Protein AF-A0A5Q4ET84-F1 (afdb_monomer_lite)

pLDDT: mean 71.33, std 21.38, range [27.31, 97.69]

Radius of gyration: 36.5 Å; chains: 1; bounding box: 100×46×106 Å

Secondary structure (DSSP, 8-state):
------HHHHHHHHHHHHHHHHHHHHHHHHHHHHHHHHHHTT-S-HHHHHHHHHHHHH-HHHHHHHHHHHHHHHHHHS-------HHHHHHHHHHHHTPPPHHHHHHHHHHHHHHHHHHHHHHHHHHHHHHH-GGGS----S---HHHHHHHHHHHHHHHHHHHHHHHHHHHTTSHHHHHHHHTTTTS----------PPPP---S--------------SSS-----------TTEEEEEE------TTS---EEEEEEEETTSPPEEEEEEPPPTTSPPPPPEEE--

Structure (mmCIF, N/CA/C/O backbone):
data_AF-A0A5Q4ET84-F1
#
_entry.id   AF-A0A5Q4ET84-F1
#
loop_
_atom_site.group_PDB
_atom_site.id
_atom_site.type_symbol
_atom_site.label_atom_id
_atom_site.label_alt_id
_atom_site.label_comp_id
_atom_site.label_asym_id
_atom_site.label_entity_id
_atom_site.label_seq_id
_atom_site.pdbx_PDB_ins_code
_atom_site.Cartn_x
_atom_site.Cartn_y
_atom_site.Cartn_z
_atom_site.occupancy
_atom_site.B_iso_or_equiv
_atom_site.auth_seq_id
_atom_site.auth_comp_id
_atom_site.auth_asym_id
_atom_site.auth_atom_id
_atom_site.pdbx_PDB_model_num
ATOM 1 N N . MET A 1 1 ? -29.313 24.427 62.094 1.00 42.28 1 MET A N 1
ATOM 2 C CA . MET A 1 1 ? -30.203 24.868 60.994 1.00 42.28 1 MET A CA 1
ATOM 3 C C . MET A 1 1 ? -29.677 24.332 59.663 1.00 42.28 1 MET A C 1
ATOM 5 O O . MET A 1 1 ? -28.848 24.975 59.032 1.00 42.28 1 MET A O 1
ATOM 9 N N . MET A 1 2 ? -30.107 23.135 59.256 1.00 42.28 2 MET A N 1
ATOM 10 C CA . MET A 1 2 ? -29.838 22.606 57.913 1.00 42.28 2 MET A CA 1
ATOM 11 C C . MET A 1 2 ? -30.839 23.235 56.941 1.00 42.28 2 MET A C 1
ATOM 13 O O . MET A 1 2 ? -32.046 23.071 57.097 1.00 42.28 2 MET A O 1
ATOM 17 N N . ARG A 1 3 ? -30.345 24.012 55.974 1.00 55.59 3 ARG A N 1
ATOM 18 C CA . ARG A 1 3 ? -31.181 24.611 54.930 1.00 55.59 3 ARG A CA 1
ATOM 19 C C . ARG A 1 3 ? -31.620 23.501 53.977 1.00 55.59 3 ARG A C 1
ATOM 21 O O . ARG A 1 3 ? -30.783 22.935 53.279 1.00 55.59 3 ARG A O 1
ATOM 28 N N . ASN A 1 4 ? -32.920 23.213 53.954 1.00 66.25 4 ASN A N 1
ATOM 29 C CA . ASN A 1 4 ? -33.550 22.410 52.910 1.00 66.25 4 ASN A CA 1
ATOM 30 C C . ASN A 1 4 ? -33.276 23.078 51.559 1.00 66.25 4 ASN A C 1
ATOM 32 O O . ASN A 1 4 ? -33.909 24.070 51.199 1.00 66.25 4 ASN A O 1
ATOM 36 N N . LEU A 1 5 ? -32.294 22.556 50.826 1.00 62.75 5 LEU A N 1
ATOM 37 C CA . LEU A 1 5 ? -32.113 22.894 49.424 1.00 62.75 5 LEU A CA 1
ATOM 38 C C . LEU A 1 5 ? -33.366 22.411 48.681 1.00 62.75 5 LEU A C 1
ATOM 40 O O . LEU A 1 5 ? -33.720 21.237 48.804 1.00 62.75 5 LEU A O 1
ATOM 44 N N . PRO A 1 6 ? -34.061 23.283 47.932 1.00 80.00 6 PRO A N 1
ATOM 45 C CA . PRO A 1 6 ? -35.266 22.895 47.215 1.00 80.00 6 PRO A CA 1
ATOM 46 C C . PRO A 1 6 ? -34.943 21.730 46.278 1.00 80.00 6 PRO A C 1
ATOM 48 O O . PRO A 1 6 ? -33.965 21.790 45.532 1.00 80.00 6 PRO A O 1
ATOM 51 N N . ALA A 1 7 ? -35.773 20.683 46.292 1.00 79.12 7 ALA A N 1
ATOM 52 C CA . ALA A 1 7 ? -35.578 19.447 45.522 1.00 79.12 7 ALA A CA 1
ATOM 53 C C . ALA A 1 7 ? -35.248 19.689 44.030 1.00 79.12 7 ALA A C 1
ATOM 55 O O . ALA A 1 7 ? -34.507 18.922 43.415 1.00 79.12 7 ALA A O 1
ATOM 56 N N . LYS A 1 8 ? -35.713 20.813 43.463 1.00 75.88 8 LYS A N 1
ATOM 57 C CA . LYS A 1 8 ? -35.374 21.266 42.104 1.00 75.88 8 LYS A CA 1
ATOM 58 C C . LYS A 1 8 ? -33.872 21.506 41.875 1.00 75.88 8 LYS A C 1
ATOM 60 O O . LYS A 1 8 ? -33.385 21.213 40.786 1.00 75.88 8 LYS A O 1
ATOM 65 N N . LEU A 1 9 ? -33.125 22.002 42.864 1.00 81.81 9 LEU A N 1
ATOM 66 C CA . LEU A 1 9 ? -31.679 22.231 42.731 1.00 81.81 9 LEU A CA 1
ATOM 67 C C . LEU A 1 9 ? -30.880 20.922 42.768 1.00 81.81 9 LEU A C 1
ATOM 69 O O . LEU A 1 9 ? -29.889 20.796 42.050 1.00 81.81 9 LEU A O 1
ATOM 73 N N . LEU A 1 10 ? -31.335 19.927 43.537 1.00 79.62 10 LEU A N 1
ATOM 74 C CA . LEU A 1 10 ? -30.728 18.592 43.540 1.00 79.62 10 LEU A CA 1
ATOM 75 C C . LEU A 1 10 ? -30.953 17.871 42.205 1.00 79.62 10 LEU A C 1
ATOM 77 O O . LEU A 1 10 ? -30.015 17.291 41.661 1.00 79.62 10 LEU A O 1
ATOM 81 N N . ALA A 1 11 ? -32.155 17.978 41.629 1.00 80.06 11 ALA A N 1
ATOM 82 C CA . ALA A 1 11 ? -32.455 17.396 40.322 1.00 80.06 11 ALA A CA 1
ATOM 83 C C . ALA A 1 11 ? -31.592 17.996 39.196 1.00 80.06 11 ALA A C 1
ATOM 85 O O . ALA A 1 11 ? -31.085 17.260 38.350 1.00 80.06 11 ALA A O 1
ATOM 86 N N . ARG A 1 12 ? -31.372 19.321 39.208 1.00 82.50 12 ARG A N 1
ATOM 87 C CA . ARG A 1 12 ? -30.517 19.993 38.216 1.00 82.50 12 ARG A CA 1
ATOM 88 C C . ARG A 1 12 ? -29.055 19.559 38.346 1.00 82.50 12 ARG A C 1
ATOM 90 O O . ARG A 1 12 ? -28.461 19.134 37.364 1.00 82.50 12 ARG A O 1
ATOM 97 N N . ARG A 1 13 ? -28.522 19.530 39.572 1.00 83.38 13 ARG A N 1
ATOM 98 C CA . ARG A 1 13 ? -27.140 19.097 39.840 1.00 83.38 13 ARG A CA 1
ATOM 99 C C . ARG A 1 13 ? -26.878 17.641 39.440 1.00 83.38 13 ARG A C 1
ATOM 101 O O . ARG A 1 13 ? -25.787 17.329 38.971 1.00 83.38 13 ARG A O 1
ATOM 108 N N . ASN A 1 14 ? -27.858 16.754 39.622 1.00 87.38 14 ASN A N 1
ATOM 109 C CA . ASN A 1 14 ? -27.732 15.357 39.203 1.00 87.38 14 ASN A CA 1
ATOM 110 C C . ASN A 1 14 ? -27.745 15.210 37.675 1.00 87.38 14 ASN A C 1
ATOM 112 O O . ASN A 1 14 ? -26.984 14.403 37.150 1.00 87.38 14 ASN A O 1
ATOM 116 N N . ARG A 1 15 ? -28.545 16.016 36.962 1.00 86.81 15 ARG A N 1
ATOM 117 C CA . ARG A 1 15 ? -28.556 16.031 35.492 1.00 86.81 15 ARG A CA 1
ATOM 118 C C . ARG A 1 15 ? -27.227 16.527 34.920 1.00 86.81 15 ARG A C 1
ATOM 120 O O . ARG A 1 15 ? -26.673 15.872 34.045 1.00 86.81 15 ARG A O 1
ATOM 127 N N . ASP A 1 16 ? -26.687 17.612 35.469 1.00 88.06 16 ASP A N 1
ATOM 128 C CA . ASP A 1 16 ? -25.408 18.174 35.015 1.00 88.06 16 ASP A CA 1
ATOM 129 C C . ASP A 1 16 ? -24.244 17.197 35.275 1.00 88.06 16 ASP A C 1
ATOM 131 O O . ASP A 1 16 ? -23.353 17.038 34.443 1.00 88.06 16 ASP A O 1
ATOM 135 N N . ARG A 1 17 ? -24.277 16.466 36.402 1.00 85.50 17 ARG A N 1
ATOM 136 C CA . ARG A 1 17 ? -23.309 15.391 36.678 1.00 85.50 17 ARG A CA 1
ATOM 137 C C . ARG A 1 17 ? -23.432 14.214 35.716 1.00 85.50 17 ARG A C 1
ATOM 139 O O . ARG A 1 17 ? -22.403 13.686 35.315 1.00 85.50 17 ARG A O 1
ATOM 146 N N . ALA A 1 18 ? -24.649 13.798 35.371 1.00 83.81 18 ALA A N 1
ATOM 147 C CA . ALA A 1 18 ? -24.854 12.707 34.424 1.00 83.81 18 ALA A CA 1
ATOM 148 C C . ALA A 1 18 ? -24.309 13.069 33.032 1.00 83.81 18 ALA A C 1
ATOM 150 O O . ALA A 1 18 ? -23.601 12.260 32.442 1.00 83.81 18 ALA A O 1
ATOM 151 N N . GLY A 1 19 ? -24.548 14.300 32.560 1.00 82.19 19 GLY A N 1
ATOM 152 C CA . GLY A 1 19 ? -23.990 14.792 31.293 1.00 82.19 19 GLY A CA 1
ATOM 153 C C . GLY A 1 19 ? -22.459 14.782 31.276 1.00 82.19 19 GLY A C 1
ATOM 154 O O . GLY A 1 19 ? -21.858 14.195 30.386 1.00 82.19 19 GLY A O 1
ATOM 155 N N . ALA A 1 20 ? -21.817 15.312 32.322 1.00 84.50 20 ALA A N 1
ATOM 156 C CA . ALA A 1 20 ? -20.353 15.335 32.407 1.00 84.50 20 ALA A CA 1
ATOM 157 C C . ALA A 1 20 ? -19.705 13.937 32.489 1.00 84.50 20 ALA A C 1
ATOM 159 O O . ALA A 1 20 ? -18.529 13.782 32.165 1.00 84.50 20 ALA A O 1
ATOM 160 N N . ILE A 1 21 ? -20.436 12.925 32.968 1.00 82.62 21 ILE A N 1
ATOM 161 C CA . ILE A 1 21 ? -19.968 11.533 32.964 1.00 82.62 21 ILE A CA 1
ATOM 162 C C . ILE A 1 21 ? -20.067 10.949 31.552 1.00 82.62 21 ILE A C 1
ATOM 164 O O . ILE A 1 21 ? -19.133 10.278 31.129 1.00 82.62 21 ILE A O 1
ATOM 168 N N . LEU A 1 22 ? -21.147 11.235 30.819 1.00 81.94 22 LEU A N 1
ATOM 169 C CA . LEU A 1 22 ? -21.326 10.770 29.441 1.00 81.94 22 LEU A CA 1
ATOM 170 C C . LEU A 1 22 ? -20.269 11.363 28.495 1.00 81.94 22 LEU A C 1
ATOM 172 O O . LEU A 1 22 ? -19.631 10.600 27.781 1.00 81.94 22 LEU A O 1
ATOM 176 N N . ASP A 1 23 ? -19.977 12.665 28.578 1.00 85.38 23 ASP A N 1
ATOM 177 C CA . ASP A 1 23 ? -18.924 13.297 27.758 1.00 85.38 23 ASP A CA 1
ATOM 178 C C . ASP A 1 23 ? -17.528 12.704 28.035 1.00 85.38 23 ASP A C 1
ATOM 180 O O . ASP A 1 23 ? -16.691 12.547 27.140 1.00 85.38 23 ASP A O 1
ATOM 184 N N . LYS A 1 24 ? -17.254 12.342 29.296 1.00 77.75 24 LYS A N 1
ATOM 185 C CA . LYS A 1 24 ? -15.999 11.674 29.672 1.00 77.75 24 LYS A CA 1
ATOM 186 C C . LYS A 1 24 ? -15.903 10.248 29.140 1.00 77.75 24 LYS A C 1
ATOM 188 O O . LYS A 1 24 ? -14.796 9.794 28.871 1.00 77.75 24 LYS A O 1
ATOM 193 N N . LEU A 1 25 ? -17.027 9.543 29.034 1.00 75.25 25 LEU A N 1
ATOM 194 C CA . LEU A 1 25 ? -17.056 8.201 28.457 1.00 75.25 25 LEU A CA 1
ATOM 195 C C . LEU A 1 25 ? -16.843 8.271 26.941 1.00 75.25 25 LEU A C 1
ATOM 197 O O . LEU A 1 25 ? -16.006 7.542 26.423 1.00 75.25 25 LEU A O 1
ATOM 201 N N . ASP A 1 26 ? -17.489 9.223 26.266 1.00 82.19 26 ASP A N 1
ATOM 202 C CA . ASP A 1 26 ? -17.381 9.391 24.812 1.00 82.19 26 ASP A CA 1
ATOM 203 C C . ASP A 1 26 ? -15.962 9.805 24.374 1.00 82.19 26 ASP A C 1
ATOM 205 O O . ASP A 1 26 ? -15.387 9.245 23.443 1.00 82.19 26 ASP A O 1
ATOM 209 N N . SER A 1 27 ? -15.320 10.714 25.117 1.00 85.00 27 SER A N 1
ATOM 210 C CA . SER A 1 27 ? -13.914 11.081 24.863 1.00 85.00 27 SER A CA 1
ATOM 211 C C . SER A 1 27 ? -12.921 9.945 25.148 1.00 85.00 27 SER A C 1
ATOM 213 O O . SER A 1 27 ? -11.881 9.860 24.494 1.00 85.00 27 SER A O 1
ATOM 215 N N . ALA A 1 28 ? -13.215 9.058 26.104 1.00 82.06 28 ALA A N 1
ATOM 216 C CA . ALA A 1 28 ? -12.382 7.886 26.365 1.00 82.06 28 ALA A CA 1
ATOM 217 C C . ALA A 1 28 ? -12.490 6.841 25.242 1.00 82.06 28 ALA A C 1
ATOM 219 O O . ALA A 1 28 ? -11.474 6.252 24.868 1.00 82.06 28 ALA A O 1
ATOM 220 N N . ASP A 1 29 ? -13.686 6.652 24.679 1.00 85.06 29 ASP A N 1
ATOM 221 C CA . ASP A 1 29 ? -13.910 5.760 23.539 1.00 85.06 29 ASP A CA 1
ATOM 222 C C . ASP A 1 29 ? -13.237 6.285 22.263 1.00 85.06 29 ASP A C 1
ATOM 224 O O . ASP A 1 29 ? -12.539 5.525 21.594 1.00 85.06 29 ASP A O 1
ATOM 228 N N . GLN A 1 30 ? -13.342 7.588 21.977 1.00 88.62 30 GLN A N 1
ATOM 229 C CA . GLN A 1 30 ? -12.659 8.214 20.833 1.00 88.62 30 GLN A CA 1
ATOM 230 C C . GLN A 1 30 ? -11.131 8.079 20.923 1.00 88.62 30 GLN A C 1
ATOM 232 O O . GLN A 1 30 ? -10.463 7.809 19.924 1.00 88.62 30 GLN A O 1
ATOM 237 N N . ASN A 1 31 ? -10.568 8.216 22.128 1.00 92.44 31 ASN A N 1
ATOM 238 C CA . ASN A 1 31 ? -9.136 8.013 22.341 1.00 92.44 31 ASN A CA 1
ATOM 239 C C . ASN A 1 31 ? -8.717 6.550 22.129 1.00 92.44 31 ASN A C 1
ATOM 241 O O . ASN A 1 31 ? -7.622 6.300 21.626 1.00 92.44 31 ASN A O 1
ATOM 245 N N . ALA A 1 32 ? -9.559 5.582 22.507 1.00 94.44 32 ALA A N 1
ATOM 246 C CA . ALA A 1 32 ? -9.277 4.167 22.278 1.00 94.44 32 ALA A CA 1
ATOM 247 C C . ALA A 1 32 ? -9.260 3.837 20.779 1.00 94.44 32 ALA A C 1
ATOM 249 O O . ALA A 1 32 ? -8.354 3.140 20.328 1.00 94.44 32 ALA A O 1
ATOM 250 N N . ASP A 1 33 ? -10.207 4.382 20.016 1.00 94.94 33 ASP A N 1
ATOM 251 C CA . ASP A 1 33 ? -10.312 4.145 18.575 1.00 94.94 33 ASP A CA 1
ATOM 252 C C . ASP A 1 33 ? -9.103 4.715 17.822 1.00 94.94 33 ASP A C 1
ATOM 254 O O . ASP A 1 33 ? -8.477 4.002 17.042 1.00 94.94 33 ASP A O 1
ATOM 258 N N . ALA A 1 34 ? -8.666 5.933 18.160 1.00 95.50 34 ALA A N 1
ATOM 259 C CA . ALA A 1 34 ? -7.461 6.524 17.574 1.00 95.50 34 ALA A CA 1
ATOM 260 C C . ALA A 1 34 ? -6.184 5.701 17.852 1.00 95.50 34 ALA A C 1
ATOM 262 O O . ALA A 1 34 ? -5.294 5.621 17.004 1.00 95.50 34 ALA A O 1
ATOM 263 N N . LEU A 1 35 ? -6.074 5.081 19.036 1.00 96.38 35 LEU A N 1
ATOM 264 C CA . LEU A 1 35 ? -4.948 4.200 19.369 1.00 96.38 35 LEU A CA 1
ATOM 265 C C . LEU A 1 35 ? -5.019 2.857 18.629 1.00 96.38 35 LEU A C 1
ATOM 267 O O . LEU A 1 35 ? -3.972 2.318 18.267 1.00 96.38 35 LEU A O 1
ATOM 271 N N . ILE A 1 36 ? -6.225 2.315 18.428 1.00 96.94 36 ILE A N 1
ATOM 272 C CA . ILE A 1 36 ? -6.450 1.085 17.657 1.00 96.94 36 ILE A CA 1
ATOM 273 C C . ILE A 1 36 ? -6.062 1.310 16.192 1.00 96.94 36 ILE A C 1
ATOM 275 O O . ILE A 1 36 ? -5.279 0.523 15.660 1.00 96.94 36 ILE A O 1
ATOM 279 N N . ASP A 1 37 ? -6.537 2.394 15.575 1.00 95.88 37 ASP A N 1
ATOM 280 C CA . ASP A 1 37 ? -6.245 2.722 14.174 1.00 95.88 37 ASP A CA 1
ATOM 281 C C . ASP A 1 37 ? -4.737 2.895 13.951 1.00 95.88 37 ASP A C 1
ATOM 283 O O . ASP A 1 37 ? -4.137 2.181 13.145 1.00 95.88 37 ASP A O 1
ATOM 287 N N . ALA A 1 38 ? -4.078 3.724 14.770 1.00 96.50 38 ALA A N 1
ATOM 288 C CA . ALA A 1 38 ? -2.630 3.920 14.689 1.00 96.50 38 ALA A CA 1
ATOM 289 C C . ALA A 1 38 ? -1.834 2.612 14.883 1.00 96.50 38 ALA A C 1
ATOM 291 O O . ALA A 1 38 ? -0.749 2.446 14.317 1.00 96.50 38 ALA A O 1
ATOM 292 N N . TYR A 1 39 ? -2.336 1.670 15.691 1.00 97.06 39 TYR A N 1
ATOM 293 C CA . TYR A 1 39 ? -1.696 0.365 15.870 1.00 97.06 39 TYR A CA 1
ATOM 294 C C . TYR A 1 39 ? -1.832 -0.520 14.628 1.00 97.06 39 TYR A C 1
ATOM 296 O O . TYR A 1 39 ? -0.854 -1.150 14.216 1.00 97.06 39 TYR A O 1
ATOM 304 N N . LEU A 1 40 ? -3.018 -0.558 14.016 1.00 95.19 40 LEU A N 1
ATOM 305 C CA . LEU A 1 40 ? -3.282 -1.356 12.818 1.00 95.19 40 LEU A CA 1
ATOM 306 C C . LEU A 1 40 ? -2.509 -0.836 11.596 1.00 95.19 40 LEU A C 1
ATOM 308 O O . LEU A 1 40 ? -1.976 -1.648 10.833 1.00 95.19 40 LEU A O 1
ATOM 312 N N . ASP A 1 41 ? -2.335 0.482 11.490 1.00 94.62 41 ASP A N 1
ATOM 313 C CA . ASP A 1 41 ? -1.537 1.135 10.443 1.00 94.62 41 ASP A CA 1
ATOM 314 C C . ASP A 1 41 ? -0.017 1.040 10.678 1.00 94.62 41 ASP A C 1
ATOM 316 O O . ASP A 1 41 ? 0.783 1.434 9.829 1.00 94.62 41 ASP A O 1
ATOM 320 N N . ARG A 1 42 ? 0.412 0.448 11.806 1.00 95.94 42 ARG A N 1
ATOM 321 C CA . ARG A 1 42 ? 1.817 0.365 12.256 1.00 95.94 42 ARG A CA 1
ATOM 322 C C . ARG A 1 42 ? 2.479 1.729 12.485 1.00 95.94 42 ARG A C 1
ATOM 324 O O . ARG A 1 42 ? 3.705 1.832 12.450 1.00 95.94 42 ARG A O 1
ATOM 331 N N . GLU A 1 43 ? 1.685 2.753 12.763 1.00 96.81 43 GLU A N 1
ATOM 332 C CA . GLU A 1 43 ? 2.155 4.099 13.103 1.00 96.81 43 GLU A CA 1
ATOM 333 C C . GLU A 1 43 ? 2.351 4.282 14.616 1.00 96.81 43 GLU A C 1
ATOM 335 O O . GLU A 1 43 ? 3.006 5.231 15.055 1.00 96.81 43 GLU A O 1
ATOM 340 N N . LEU A 1 44 ? 1.812 3.370 15.437 1.00 97.06 44 LEU A N 1
ATOM 341 C CA . LEU A 1 44 ? 1.906 3.464 16.889 1.00 97.06 44 LEU A CA 1
ATOM 342 C C . LEU A 1 44 ? 3.310 3.071 17.395 1.00 97.06 44 LEU A C 1
ATOM 344 O O . LEU A 1 44 ? 3.726 1.920 17.227 1.00 97.06 44 LEU A O 1
ATOM 348 N N . PRO A 1 45 ? 4.036 3.982 18.073 1.00 96.06 45 PRO A N 1
ATOM 349 C CA . PRO A 1 45 ? 5.358 3.678 18.600 1.00 96.06 45 PRO A CA 1
ATOM 350 C C . PRO A 1 45 ? 5.281 2.664 19.763 1.00 96.06 45 PRO A C 1
ATOM 352 O O . PRO A 1 45 ? 4.259 2.598 20.463 1.00 96.06 45 PRO A O 1
ATOM 355 N N . PRO A 1 46 ? 6.350 1.879 20.015 1.00 94.56 46 PRO A N 1
ATOM 356 C CA . PRO A 1 46 ? 6.347 0.804 21.010 1.00 94.56 46 PRO A CA 1
ATOM 357 C C . PRO A 1 46 ? 5.941 1.263 22.413 1.00 94.56 46 PRO A C 1
ATOM 359 O O . PRO A 1 46 ? 5.237 0.539 23.116 1.00 94.56 46 PRO A O 1
ATOM 362 N N . GLU A 1 47 ? 6.314 2.480 22.807 1.00 93.38 47 GLU A N 1
ATOM 363 C CA . GLU A 1 47 ? 6.026 3.048 24.126 1.00 93.38 47 GLU A CA 1
ATOM 364 C C . GLU A 1 47 ? 4.521 3.282 24.333 1.00 93.38 47 GLU A C 1
ATOM 366 O O . GLU A 1 47 ? 4.010 3.096 25.438 1.00 93.38 47 GLU A O 1
ATOM 371 N N . ARG A 1 48 ? 3.791 3.635 23.264 1.00 94.56 48 ARG A N 1
ATOM 372 C CA . ARG A 1 48 ? 2.335 3.858 23.295 1.00 94.56 48 ARG A CA 1
ATOM 373 C C . ARG A 1 48 ? 1.521 2.577 23.131 1.00 94.56 48 ARG A C 1
ATOM 375 O O . ARG A 1 48 ? 0.356 2.546 23.518 1.00 94.56 48 ARG A O 1
ATOM 382 N N . SER A 1 49 ? 2.120 1.492 22.640 1.00 96.06 49 SER A N 1
ATOM 383 C CA . SER A 1 49 ? 1.434 0.192 22.571 1.00 96.06 49 SER A CA 1
ATOM 384 C C . SER A 1 49 ? 1.003 -0.304 23.961 1.00 96.06 49 SER A C 1
ATOM 386 O O . SER A 1 49 ? -0.087 -0.851 24.122 1.00 96.06 49 SER A O 1
ATOM 388 N N . ALA A 1 50 ? 1.805 -0.033 24.998 1.00 96.38 50 ALA A N 1
ATOM 389 C CA . ALA A 1 50 ? 1.460 -0.360 26.378 1.00 96.38 50 ALA A CA 1
ATOM 390 C C . ALA A 1 50 ? 0.217 0.406 26.869 1.00 96.38 50 ALA A C 1
ATOM 392 O O . ALA A 1 50 ? -0.586 -0.144 27.627 1.00 96.38 50 ALA A O 1
ATOM 393 N N . GLU A 1 51 ? 0.040 1.652 26.419 1.00 95.31 51 GLU A N 1
ATOM 394 C CA . GLU A 1 51 ? -1.143 2.462 26.708 1.00 95.31 51 GLU A CA 1
ATOM 395 C C . GLU A 1 51 ? -2.386 1.883 26.029 1.00 95.31 51 GLU A C 1
ATOM 397 O O . GLU A 1 51 ? -3.389 1.674 26.709 1.00 95.31 51 GLU A O 1
ATOM 402 N N . LEU A 1 52 ? -2.296 1.507 24.747 1.00 96.75 52 LEU A N 1
ATOM 403 C CA . LEU A 1 52 ? -3.377 0.815 24.038 1.00 96.75 52 LEU A CA 1
ATOM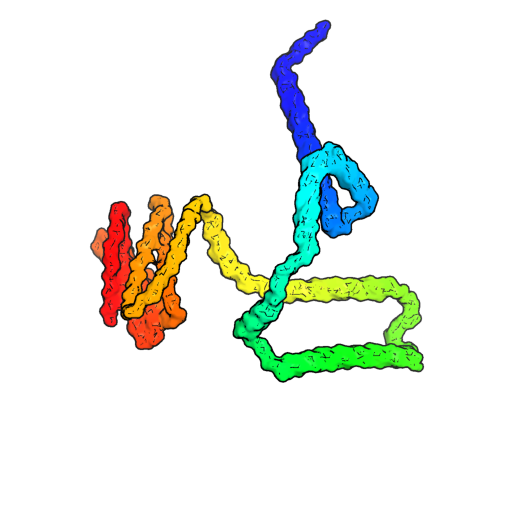 404 C C . LEU A 1 52 ? -3.824 -0.441 24.800 1.00 96.75 52 LEU A C 1
ATOM 406 O O . LEU A 1 52 ? -4.996 -0.567 25.145 1.00 96.75 52 LEU A O 1
ATOM 410 N N . PHE A 1 53 ? -2.905 -1.351 25.141 1.00 96.88 53 PHE A N 1
ATOM 411 C CA . PHE A 1 53 ? -3.274 -2.584 25.850 1.00 96.88 53 PHE A CA 1
ATOM 412 C C . PHE A 1 53 ? -3.827 -2.329 27.255 1.00 96.88 53 PHE A C 1
ATOM 414 O O . PHE A 1 53 ? -4.671 -3.089 27.734 1.00 96.88 53 PHE A O 1
ATOM 421 N N . LYS A 1 54 ? -3.386 -1.261 27.927 1.00 96.25 54 LYS A N 1
ATOM 422 C CA . LYS A 1 54 ? -3.982 -0.830 29.194 1.00 96.25 54 LYS A CA 1
ATOM 423 C C . LYS A 1 54 ? -5.428 -0.371 28.984 1.00 96.25 54 LYS A C 1
ATOM 425 O O . LYS A 1 54 ? -6.299 -0.808 29.735 1.00 96.25 54 LYS A O 1
ATOM 430 N N . THR A 1 55 ? -5.682 0.428 27.950 1.00 95.94 55 THR A N 1
ATOM 431 C CA . THR A 1 55 ? -7.021 0.901 27.573 1.00 95.94 55 THR A CA 1
ATOM 432 C C . THR A 1 55 ? -7.944 -0.263 27.212 1.00 95.94 55 THR A C 1
ATOM 434 O O . THR A 1 55 ? -9.037 -0.354 27.772 1.00 95.94 55 THR A O 1
ATOM 437 N N . LEU A 1 56 ? -7.482 -1.217 26.393 1.00 96.56 56 LEU A N 1
ATOM 438 C CA . LEU A 1 56 ? -8.243 -2.420 26.019 1.00 96.56 56 LEU A CA 1
ATOM 439 C C . LEU A 1 56 ? -8.598 -3.292 27.237 1.00 96.56 56 LEU A C 1
ATOM 441 O O . LEU A 1 56 ? -9.689 -3.849 27.302 1.00 96.56 56 LEU A O 1
ATOM 445 N N . ARG A 1 57 ? -7.725 -3.381 28.253 1.00 97.38 57 ARG A N 1
ATOM 446 C CA . ARG A 1 57 ? -8.043 -4.102 29.505 1.00 97.38 57 ARG A CA 1
ATOM 447 C C . ARG A 1 57 ? -9.121 -3.410 30.335 1.00 97.38 57 ARG A C 1
ATOM 449 O O . ARG A 1 57 ? -9.879 -4.089 31.021 1.00 97.38 57 ARG A O 1
ATOM 456 N N . SER A 1 58 ? -9.164 -2.078 30.317 1.00 95.56 58 SER A N 1
ATOM 457 C CA . SER A 1 58 ? -10.162 -1.303 31.064 1.00 95.56 58 SER A CA 1
ATOM 458 C C . SER A 1 58 ? -11.488 -1.118 30.323 1.00 95.56 58 SER A C 1
ATOM 460 O O . SER A 1 58 ? -12.501 -0.860 30.967 1.00 95.56 58 SER A O 1
ATOM 462 N N . ASN A 1 59 ? -11.495 -1.259 28.995 1.00 95.25 59 ASN A N 1
ATOM 463 C CA . ASN A 1 59 ? -12.656 -1.025 28.146 1.00 95.25 59 ASN A CA 1
ATOM 464 C C . ASN A 1 59 ? -12.966 -2.266 27.295 1.00 95.25 59 ASN A C 1
ATOM 466 O O . ASN A 1 59 ? -12.361 -2.499 26.248 1.00 95.25 59 ASN A O 1
ATOM 470 N N . ARG A 1 60 ? -13.954 -3.050 27.745 1.00 96.12 60 ARG A N 1
ATOM 471 C CA . ARG A 1 60 ? -14.389 -4.280 27.067 1.00 96.12 60 ARG A CA 1
ATOM 472 C C . ARG A 1 60 ? -14.892 -4.021 25.644 1.00 96.12 60 ARG A C 1
ATOM 474 O O . ARG A 1 60 ? -14.596 -4.807 24.756 1.00 96.12 60 ARG A O 1
ATOM 481 N N . GLN A 1 61 ? -15.606 -2.919 25.419 1.00 94.31 61 GLN A N 1
ATOM 482 C CA . GLN A 1 61 ? -16.142 -2.586 24.100 1.00 94.31 61 GLN A CA 1
ATOM 483 C C . GLN A 1 61 ? -15.020 -2.266 23.103 1.00 94.31 61 GLN A C 1
ATOM 485 O O . GLN A 1 61 ? -15.068 -2.707 21.957 1.00 94.31 61 GLN A O 1
ATOM 490 N N . ALA A 1 62 ? -13.980 -1.549 23.539 1.00 94.50 62 ALA A N 1
ATOM 491 C CA . ALA A 1 62 ? -12.790 -1.317 22.722 1.00 94.50 62 ALA A CA 1
ATOM 492 C C . ALA A 1 62 ? -12.041 -2.629 22.411 1.00 94.50 62 ALA A C 1
ATOM 494 O O . ALA A 1 62 ? -11.607 -2.828 21.279 1.00 94.50 62 ALA A O 1
ATOM 495 N N . ALA A 1 63 ? -11.943 -3.551 23.377 1.00 97.31 63 ALA A N 1
ATOM 496 C CA . ALA A 1 63 ? -11.345 -4.873 23.165 1.00 97.31 63 ALA A CA 1
ATOM 497 C C . ALA A 1 63 ? -12.107 -5.720 22.132 1.00 97.31 63 ALA A C 1
ATOM 499 O O . ALA A 1 63 ? -11.480 -6.299 21.247 1.00 97.31 63 ALA A O 1
ATOM 500 N N . ASP A 1 64 ? -13.441 -5.747 22.200 1.00 97.19 64 ASP A N 1
ATOM 501 C CA . ASP A 1 64 ? -14.279 -6.488 21.247 1.00 97.19 64 ASP A CA 1
ATOM 502 C C . ASP A 1 64 ? -14.158 -5.913 19.819 1.00 97.19 64 ASP A C 1
ATOM 504 O O . ASP A 1 64 ? -14.116 -6.659 18.834 1.00 97.19 64 ASP A O 1
ATOM 508 N N . ARG A 1 65 ? -14.047 -4.581 19.691 1.00 94.88 65 ARG A N 1
ATOM 509 C CA . ARG A 1 65 ? -13.792 -3.908 18.405 1.00 94.88 65 ARG A CA 1
ATOM 510 C C . ARG A 1 65 ? -12.405 -4.235 17.855 1.00 94.88 65 ARG A C 1
ATOM 512 O O . ARG A 1 65 ? -12.301 -4.616 16.691 1.00 94.88 65 ARG A O 1
ATOM 519 N N . PHE A 1 66 ? -11.371 -4.155 18.694 1.00 97.38 66 PHE A N 1
ATOM 520 C CA . PHE A 1 66 ? -10.003 -4.515 18.322 1.00 97.38 66 PHE A CA 1
ATOM 521 C C . PHE A 1 66 ? -9.911 -5.965 17.820 1.00 97.38 66 PHE A C 1
ATOM 523 O O . PHE A 1 66 ? -9.356 -6.204 16.751 1.00 97.38 66 PHE A O 1
ATOM 530 N N . ASP A 1 67 ? -10.514 -6.924 18.531 1.00 97.69 67 ASP A N 1
ATOM 531 C CA . ASP A 1 67 ? -10.557 -8.336 18.115 1.00 97.69 67 ASP A CA 1
ATOM 532 C C . ASP A 1 67 ? -11.288 -8.523 16.773 1.00 97.69 67 ASP A C 1
ATOM 534 O O . ASP A 1 67 ? -10.827 -9.257 15.897 1.00 97.69 67 ASP A O 1
ATOM 538 N N . SER A 1 68 ? -12.399 -7.809 16.571 1.00 96.44 68 SER A N 1
ATOM 539 C CA . SER A 1 68 ? -13.157 -7.851 15.314 1.00 96.44 68 SER A CA 1
ATOM 540 C C . SER A 1 68 ? -12.350 -7.308 14.128 1.00 96.44 68 SER A C 1
ATOM 542 O O . SER A 1 68 ? -12.334 -7.922 13.060 1.00 96.44 68 SER A O 1
ATOM 544 N N . MET A 1 69 ? -11.648 -6.184 14.310 1.00 96.06 69 MET A N 1
ATOM 545 C CA . MET A 1 69 ? -10.780 -5.606 13.278 1.00 96.06 69 MET A CA 1
ATOM 546 C C . MET A 1 69 ? -9.571 -6.499 12.996 1.00 96.06 69 MET A C 1
ATOM 548 O O . MET A 1 69 ? -9.236 -6.717 11.834 1.00 96.06 69 MET A O 1
ATOM 552 N N . GLN A 1 70 ? -8.955 -7.070 14.034 1.00 96.31 70 GLN A N 1
ATOM 553 C CA . GLN A 1 70 ? -7.826 -7.984 13.885 1.00 96.31 70 GLN A CA 1
ATOM 554 C C . GLN A 1 70 ? -8.216 -9.224 13.071 1.00 96.31 70 GLN A C 1
ATOM 556 O O . GLN A 1 70 ? -7.494 -9.593 12.149 1.00 96.31 70 GLN A O 1
ATOM 561 N N . LYS A 1 71 ? -9.391 -9.811 13.333 1.00 96.38 71 LYS A N 1
ATOM 562 C CA . LYS A 1 71 ? -9.933 -10.920 12.530 1.00 96.38 71 LYS A CA 1
ATOM 563 C C . LYS A 1 71 ? -10.122 -10.539 11.066 1.00 96.38 71 LYS A C 1
ATOM 565 O O . LYS A 1 71 ? -9.746 -11.313 10.194 1.00 96.38 71 LYS A O 1
ATOM 570 N N . LEU A 1 72 ? -10.653 -9.347 10.794 1.00 94.75 72 LEU A N 1
ATOM 571 C CA . LEU A 1 72 ? -10.835 -8.855 9.427 1.00 94.75 72 LEU A CA 1
ATOM 572 C C . LEU A 1 72 ? -9.484 -8.669 8.721 1.00 94.75 72 LEU A C 1
ATOM 574 O O . LEU A 1 72 ? -9.323 -9.092 7.579 1.00 94.75 72 LEU A O 1
ATOM 578 N N . VAL A 1 73 ? -8.493 -8.092 9.404 1.00 93.31 73 VAL A N 1
ATOM 579 C CA . VAL A 1 73 ? -7.126 -7.951 8.879 1.00 93.31 73 VAL A CA 1
ATOM 580 C C . VAL A 1 73 ? -6.489 -9.315 8.619 1.00 93.31 73 VAL A C 1
ATOM 582 O O . VAL A 1 73 ? -5.848 -9.501 7.585 1.00 93.31 73 VAL A O 1
ATOM 585 N N . ASP A 1 74 ? -6.669 -10.276 9.520 1.00 94.25 74 ASP A N 1
ATOM 586 C CA . ASP A 1 74 ? -6.137 -11.626 9.355 1.00 94.25 74 ASP A CA 1
ATOM 587 C C . ASP A 1 74 ? -6.823 -12.365 8.198 1.00 94.25 74 ASP A C 1
ATOM 589 O O . ASP A 1 74 ? -6.143 -13.030 7.418 1.00 94.25 74 ASP A O 1
ATOM 593 N N . ASP A 1 75 ? -8.130 -12.183 8.012 1.00 93.81 75 ASP A N 1
ATOM 594 C CA . ASP A 1 75 ? -8.866 -12.712 6.863 1.00 93.81 75 ASP A CA 1
ATOM 595 C C . ASP A 1 75 ? -8.425 -12.057 5.542 1.00 93.81 75 ASP A C 1
ATOM 597 O O . ASP A 1 75 ? -8.272 -12.759 4.546 1.00 93.81 75 ASP A O 1
ATOM 601 N N . LEU A 1 76 ? -8.132 -10.749 5.525 1.00 89.19 76 LEU A N 1
ATOM 602 C CA . LEU A 1 76 ? -7.559 -10.064 4.355 1.00 89.19 76 LEU A CA 1
ATOM 603 C C . LEU A 1 76 ? -6.123 -10.505 4.046 1.00 89.19 76 LEU A C 1
ATOM 605 O O . LEU A 1 76 ? -5.693 -10.458 2.894 1.00 89.19 76 LEU A O 1
ATOM 609 N N . ARG A 1 77 ? -5.362 -10.907 5.070 1.00 91.44 77 ARG A N 1
ATOM 610 C CA . ARG A 1 77 ? -4.002 -11.440 4.913 1.00 91.44 77 ARG A CA 1
ATOM 611 C C . ARG A 1 77 ? -3.983 -12.890 4.471 1.00 91.44 77 ARG A C 1
ATOM 613 O O . ARG A 1 77 ? -2.946 -13.340 3.976 1.00 91.44 77 ARG A O 1
ATOM 620 N N . ARG A 1 78 ? -5.073 -13.639 4.664 1.00 93.25 78 ARG A N 1
ATOM 621 C CA . ARG A 1 78 ? -5.139 -15.005 4.155 1.00 93.25 78 ARG A CA 1
ATOM 622 C C . ARG A 1 78 ? -4.979 -14.955 2.638 1.00 93.25 78 ARG A C 1
ATOM 624 O O . ARG A 1 78 ? -5.678 -14.184 1.981 1.00 93.25 78 ARG A O 1
ATOM 631 N N . PRO A 1 79 ? -4.063 -15.754 2.072 1.00 87.12 79 PRO A N 1
ATOM 632 C CA . PRO A 1 79 ? -3.963 -15.866 0.631 1.00 87.12 79 PRO A CA 1
ATOM 633 C C . PRO A 1 79 ? -5.318 -16.354 0.124 1.00 87.12 79 PRO A C 1
ATOM 635 O O . PRO A 1 79 ? -5.760 -17.452 0.457 1.00 87.12 79 PRO A O 1
ATOM 638 N N . VAL A 1 80 ? -6.015 -15.501 -0.623 1.00 85.19 80 VAL A N 1
ATOM 639 C CA . VAL A 1 80 ? -7.257 -15.903 -1.268 1.00 85.19 80 VAL A CA 1
ATOM 640 C C . VAL A 1 80 ? -6.860 -16.903 -2.345 1.00 85.19 80 VAL A C 1
ATOM 642 O O . VAL A 1 80 ? -6.120 -16.551 -3.264 1.00 85.19 80 VAL A O 1
ATOM 645 N N . GLU A 1 81 ? -7.352 -18.139 -2.248 1.00 87.38 81 GLU A N 1
ATOM 646 C CA . GLU A 1 81 ? -7.299 -19.130 -3.332 1.00 87.38 81 GLU A CA 1
ATOM 647 C C . GLU A 1 81 ? -8.258 -18.710 -4.458 1.00 87.38 81 GLU A C 1
ATOM 649 O O . GLU A 1 81 ? -9.199 -19.409 -4.829 1.00 87.38 81 GLU A O 1
ATOM 654 N N . ALA A 1 82 ? -8.072 -17.495 -4.969 1.00 84.50 82 ALA A N 1
ATOM 655 C CA . ALA A 1 82 ? -8.762 -17.029 -6.146 1.00 84.50 82 ALA A CA 1
ATOM 656 C C . ALA A 1 82 ? -8.035 -17.605 -7.366 1.00 84.50 82 ALA A C 1
ATOM 658 O O . ALA A 1 82 ? -6.800 -17.575 -7.411 1.00 84.50 82 ALA A O 1
ATOM 659 N N . PRO A 1 83 ? -8.767 -18.108 -8.374 1.00 86.81 83 PRO A N 1
ATOM 660 C CA . PRO A 1 83 ? -8.152 -18.427 -9.651 1.00 86.81 83 PRO A CA 1
ATOM 661 C C . PRO A 1 83 ? -7.445 -17.175 -10.175 1.00 86.81 83 PRO A C 1
ATOM 663 O O . PRO A 1 83 ? -7.998 -16.077 -10.108 1.00 86.81 83 PRO A O 1
ATOM 666 N N . ASP A 1 84 ? -6.225 -17.332 -10.686 1.00 87.75 84 ASP A N 1
ATOM 667 C CA . ASP A 1 84 ? -5.481 -16.215 -11.259 1.00 87.75 84 ASP A CA 1
ATOM 668 C C . ASP A 1 84 ? -6.219 -15.675 -12.497 1.00 87.75 84 ASP A C 1
ATOM 670 O O . ASP A 1 84 ? -6.142 -16.222 -13.600 1.00 87.75 84 ASP A O 1
ATOM 674 N N . LEU A 1 85 ? -6.975 -14.590 -12.305 1.00 90.62 85 LEU A N 1
ATOM 675 C CA . LEU A 1 85 ? -7.712 -13.911 -13.370 1.00 90.62 85 LEU A CA 1
ATOM 676 C C . LEU A 1 85 ? -6.828 -12.945 -14.167 1.00 90.62 85 LEU A C 1
ATOM 678 O O . LEU A 1 85 ? -7.320 -12.334 -15.119 1.00 90.62 85 LEU A O 1
ATOM 682 N N . THR A 1 86 ? -5.539 -12.807 -13.838 1.00 89.69 86 THR A N 1
ATOM 683 C CA . THR A 1 86 ? -4.631 -11.857 -14.497 1.00 89.69 86 THR A CA 1
ATOM 684 C C . THR A 1 86 ? -4.589 -12.099 -16.001 1.00 89.69 86 THR A C 1
ATOM 686 O O . THR A 1 86 ? -4.745 -11.162 -16.781 1.00 89.69 86 THR A O 1
ATOM 689 N N . ALA A 1 87 ? -4.497 -13.357 -16.437 1.00 88.00 87 ALA A N 1
ATOM 690 C CA . ALA A 1 87 ? -4.513 -13.701 -17.858 1.00 88.00 87 ALA A CA 1
ATOM 691 C C . ALA A 1 87 ? -5.831 -13.302 -18.554 1.00 88.00 87 ALA A C 1
ATOM 693 O O . ALA A 1 87 ? -5.810 -12.786 -19.674 1.00 88.00 87 ALA A O 1
ATOM 694 N N . SER A 1 88 ? -6.977 -13.492 -17.888 1.00 90.38 88 SER A N 1
ATOM 695 C CA . SER A 1 88 ? -8.292 -13.117 -18.425 1.00 90.38 88 SER A CA 1
ATOM 696 C C . SER A 1 88 ? -8.479 -11.600 -18.494 1.00 90.38 88 SER A C 1
ATOM 698 O O . SER A 1 88 ? -9.067 -11.092 -19.445 1.00 90.38 88 SER A O 1
ATOM 700 N N . ILE A 1 89 ? -7.985 -10.860 -17.501 1.00 90.00 89 ILE A N 1
ATOM 701 C CA . ILE A 1 89 ? -8.054 -9.396 -17.492 1.00 90.00 89 ILE A CA 1
ATOM 702 C C . ILE A 1 89 ? -7.129 -8.834 -18.574 1.00 90.00 89 ILE A C 1
ATOM 704 O O . ILE A 1 89 ? -7.545 -7.982 -19.359 1.00 90.00 89 ILE A O 1
ATOM 708 N N . LEU A 1 90 ? -5.895 -9.337 -18.675 1.00 89.00 90 LEU A N 1
ATOM 709 C CA . LEU A 1 90 ? -4.939 -8.897 -19.690 1.00 89.00 90 LEU A CA 1
ATOM 710 C C . LEU A 1 90 ? -5.411 -9.221 -21.110 1.00 89.00 90 LEU A C 1
ATOM 712 O O . LEU A 1 90 ? -5.179 -8.415 -22.007 1.00 89.00 90 LEU A O 1
ATOM 716 N N . SER A 1 91 ? -6.106 -10.339 -21.329 1.00 87.31 91 SER A N 1
ATOM 717 C CA . SER A 1 91 ? -6.676 -10.666 -22.641 1.00 87.31 91 SER A CA 1
ATOM 718 C C . SER A 1 91 ? -7.876 -9.782 -23.001 1.00 87.31 91 SER A C 1
ATOM 720 O O . SER A 1 91 ? -8.012 -9.372 -24.155 1.00 87.31 91 SER A O 1
ATOM 722 N N . GLU A 1 92 ? -8.709 -9.401 -22.031 1.00 91.06 92 GLU A N 1
ATOM 723 C CA . GLU A 1 92 ? -9.836 -8.495 -22.268 1.00 91.06 92 GLU A CA 1
ATOM 724 C C . GLU A 1 92 ? -9.365 -7.056 -22.514 1.00 91.06 92 GLU A C 1
ATOM 726 O O . GLU A 1 92 ? -9.798 -6.402 -23.468 1.00 91.06 92 GLU A O 1
ATOM 731 N N . VAL A 1 93 ? -8.412 -6.572 -21.711 1.00 92.56 93 VAL A N 1
ATOM 732 C CA . VAL A 1 93 ? -7.701 -5.311 -21.977 1.00 92.56 93 VAL A CA 1
ATOM 733 C C . VAL A 1 93 ? -6.995 -5.401 -23.336 1.00 92.56 93 VAL A C 1
ATOM 735 O O . VAL A 1 93 ? -7.021 -4.441 -24.107 1.00 92.56 93 VAL A O 1
ATOM 738 N N . GLY A 1 94 ? -6.440 -6.585 -23.639 1.00 88.56 94 GLY A N 1
ATOM 739 C CA . GLY A 1 94 ? -6.015 -7.118 -24.945 1.00 88.56 94 GLY A CA 1
ATOM 740 C C . GLY A 1 94 ? -6.837 -6.602 -26.096 1.00 88.56 94 GLY A C 1
ATOM 741 O O . GLY A 1 94 ? -6.412 -5.815 -26.946 1.00 88.56 94 GLY A O 1
ATOM 742 N N . ARG A 1 95 ? -8.063 -7.094 -26.048 1.00 87.31 95 ARG A N 1
ATOM 743 C CA . ARG A 1 95 ? -9.093 -6.930 -27.047 1.00 87.31 95 ARG A CA 1
ATOM 744 C C . ARG A 1 95 ? -9.606 -5.497 -27.130 1.00 87.31 95 ARG A C 1
ATOM 746 O O . ARG A 1 95 ? -9.839 -5.014 -28.230 1.00 87.31 95 ARG A O 1
ATOM 753 N N . ARG A 1 96 ? -9.779 -4.814 -25.992 1.00 88.75 96 ARG A N 1
ATOM 754 C CA . ARG A 1 96 ? -10.392 -3.473 -25.948 1.00 88.75 96 ARG A CA 1
ATOM 755 C C . ARG A 1 96 ? -9.458 -2.349 -26.366 1.00 88.75 96 ARG A C 1
ATOM 757 O O . ARG A 1 96 ? -9.878 -1.462 -27.097 1.00 88.75 96 ARG A O 1
ATOM 764 N N . ARG A 1 97 ? -8.219 -2.347 -25.865 1.00 85.44 97 ARG A N 1
ATOM 765 C CA . ARG A 1 97 ? -7.253 -1.280 -26.172 1.00 85.44 97 ARG A CA 1
ATOM 766 C C . ARG A 1 97 ? -6.470 -1.537 -27.454 1.00 85.44 97 ARG A C 1
ATOM 768 O O . ARG A 1 97 ? -5.883 -0.595 -27.968 1.00 85.44 97 ARG A O 1
ATOM 775 N N . GLY A 1 98 ? -6.470 -2.775 -27.953 1.00 81.62 98 GLY A N 1
ATOM 776 C CA . GLY A 1 98 ? -5.607 -3.187 -29.052 1.00 81.62 98 GLY A CA 1
ATOM 777 C C . GLY A 1 98 ? -4.159 -3.173 -28.586 1.00 81.62 98 GLY A C 1
ATOM 778 O O . GLY A 1 98 ? -3.497 -2.138 -28.566 1.00 81.62 98 GLY A O 1
ATOM 779 N N . TRP A 1 99 ? -3.648 -4.318 -28.149 1.00 81.50 99 TRP A N 1
ATOM 780 C CA . TRP A 1 99 ? -2.243 -4.365 -27.761 1.00 81.50 99 TRP A CA 1
ATOM 781 C C . TRP A 1 99 ? -1.380 -4.183 -28.994 1.00 81.50 99 TRP A C 1
ATOM 783 O O . TRP A 1 99 ? -1.702 -4.699 -30.066 1.00 81.50 99 TRP A O 1
ATOM 793 N N . LEU A 1 100 ? -0.253 -3.496 -28.818 1.00 84.75 100 LEU A N 1
ATOM 794 C CA . LEU A 1 100 ? 0.754 -3.413 -29.863 1.00 84.75 100 LEU A CA 1
ATOM 795 C C . LEU A 1 100 ? 1.059 -4.824 -30.390 1.00 84.75 100 LEU A C 1
ATOM 797 O O . LEU A 1 100 ? 1.097 -5.776 -29.596 1.00 84.75 100 LEU A O 1
ATOM 801 N N . PRO A 1 101 ? 1.264 -4.992 -31.702 1.00 88.06 101 PRO A N 1
ATOM 802 C CA . PRO A 1 101 ? 1.665 -6.278 -32.243 1.00 88.06 101 PRO A CA 1
ATOM 803 C C . PRO A 1 101 ? 2.939 -6.755 -31.533 1.00 88.06 101 PRO A C 1
ATOM 805 O O . PRO A 1 101 ? 3.812 -5.957 -31.187 1.00 88.06 101 PRO A O 1
ATOM 808 N N . GLU A 1 102 ? 3.034 -8.062 -31.292 1.00 87.31 102 GLU A N 1
ATOM 809 C CA . GLU A 1 102 ? 4.153 -8.713 -30.598 1.00 87.31 102 GLU A CA 1
ATOM 810 C C . GLU A 1 102 ? 5.557 -8.220 -31.026 1.00 87.31 102 GLU A C 1
ATOM 812 O O . GLU A 1 102 ? 6.361 -7.910 -30.142 1.00 87.31 102 GLU A O 1
ATOM 817 N N . PRO A 1 103 ? 5.878 -8.036 -32.329 1.00 91.44 103 PRO A N 1
ATOM 818 C CA . PRO A 1 103 ? 7.175 -7.479 -32.729 1.00 91.44 103 PRO A CA 1
ATOM 819 C C . PRO A 1 103 ? 7.421 -6.061 -32.195 1.00 91.44 103 PRO A C 1
ATOM 821 O O . PRO A 1 103 ? 8.540 -5.727 -31.812 1.00 91.44 103 PRO A O 1
ATOM 824 N N . MET A 1 104 ? 6.381 -5.233 -32.109 1.00 92.38 104 MET A N 1
ATOM 825 C CA . MET A 1 104 ? 6.498 -3.860 -31.629 1.00 92.38 104 MET A CA 1
ATOM 826 C C . MET A 1 104 ? 6.647 -3.802 -30.105 1.00 92.38 104 MET A C 1
ATOM 828 O O . MET A 1 104 ? 7.396 -2.971 -29.599 1.00 92.38 104 MET A O 1
ATOM 832 N N . ARG A 1 105 ? 6.035 -4.738 -29.362 1.00 88.50 105 ARG A N 1
ATOM 833 C CA . ARG A 1 105 ? 6.311 -4.895 -27.921 1.00 88.50 105 ARG A CA 1
ATOM 834 C C . ARG A 1 105 ? 7.773 -5.241 -27.677 1.00 88.50 105 ARG A C 1
ATOM 836 O O . ARG A 1 105 ? 8.409 -4.613 -26.837 1.00 88.50 105 ARG A O 1
ATOM 843 N N . ARG A 1 106 ? 8.324 -6.190 -28.443 1.00 92.75 106 ARG A N 1
ATOM 844 C CA . ARG A 1 106 ? 9.744 -6.564 -28.348 1.00 92.75 106 ARG A CA 1
ATOM 845 C C . ARG A 1 106 ? 10.657 -5.388 -28.672 1.00 92.75 106 ARG A C 1
ATOM 847 O O . ARG A 1 106 ? 11.620 -5.179 -27.944 1.00 92.75 106 ARG A O 1
ATOM 854 N N . ALA A 1 107 ? 10.325 -4.590 -29.688 1.00 94.19 107 ALA A N 1
ATOM 855 C CA . ALA A 1 107 ? 11.073 -3.379 -30.017 1.00 94.19 107 ALA A CA 1
ATOM 856 C C . ALA A 1 107 ? 11.066 -2.358 -28.865 1.00 94.19 107 ALA A C 1
ATOM 858 O O . ALA A 1 107 ? 12.117 -1.827 -28.522 1.00 94.19 107 ALA A O 1
ATOM 859 N N . VAL A 1 108 ? 9.919 -2.128 -28.213 1.00 91.00 108 VAL A N 1
ATOM 860 C CA . VAL A 1 108 ? 9.833 -1.228 -27.047 1.00 91.00 108 VAL A CA 1
ATOM 861 C C . VAL A 1 108 ? 10.630 -1.775 -25.863 1.00 91.00 108 VAL A C 1
ATOM 863 O O . VAL A 1 108 ? 11.370 -1.024 -25.230 1.00 91.00 108 VAL A O 1
ATOM 866 N N . THR A 1 109 ? 10.523 -3.071 -25.566 1.00 92.19 109 THR A N 1
ATOM 867 C CA . THR A 1 109 ? 11.296 -3.699 -24.485 1.00 92.19 109 THR A CA 1
ATOM 868 C C . THR A 1 109 ? 12.794 -3.611 -24.756 1.00 92.19 109 THR A C 1
ATOM 870 O O . THR A 1 109 ? 13.552 -3.218 -23.872 1.00 92.19 109 THR A O 1
ATOM 873 N N . PHE A 1 110 ? 13.222 -3.904 -25.984 1.00 96.38 110 PHE A N 1
ATOM 874 C CA . PHE A 1 110 ? 14.619 -3.792 -26.390 1.00 96.38 110 PHE A CA 1
ATOM 875 C C . PHE A 1 110 ? 15.106 -2.342 -26.339 1.00 96.38 110 PHE A C 1
ATOM 877 O O . PHE A 1 110 ? 16.192 -2.083 -25.834 1.00 96.38 110 PHE A O 1
ATOM 884 N N . GLY A 1 111 ? 14.281 -1.384 -26.767 1.00 95.62 111 GLY A N 1
ATOM 885 C CA . GLY A 1 111 ? 14.574 0.043 -26.650 1.00 95.62 111 GLY A CA 1
ATOM 886 C C . GLY A 1 111 ? 14.751 0.487 -25.196 1.00 95.62 111 GLY A C 1
ATOM 887 O O . GLY A 1 111 ? 15.714 1.177 -24.881 1.00 95.62 111 GLY A O 1
ATOM 888 N N . ARG A 1 112 ? 13.880 0.034 -24.283 1.00 95.19 112 ARG A N 1
ATOM 889 C CA . ARG A 1 112 ? 14.001 0.316 -22.841 1.00 95.19 112 ARG A CA 1
ATOM 890 C C . ARG A 1 112 ? 15.262 -0.297 -22.236 1.00 95.19 112 ARG A C 1
ATOM 892 O O . ARG A 1 112 ? 15.960 0.379 -21.486 1.00 95.19 112 ARG A O 1
ATOM 899 N N . LEU A 1 113 ? 15.573 -1.546 -22.581 1.00 96.31 113 LEU A N 1
ATOM 900 C CA . LEU A 1 113 ? 16.799 -2.214 -22.136 1.00 96.31 113 LEU A CA 1
ATOM 901 C C . LEU A 1 113 ? 18.050 -1.523 -22.685 1.00 96.31 113 LEU A C 1
ATOM 903 O O . LEU A 1 113 ? 19.006 -1.318 -21.946 1.00 96.31 113 LEU A O 1
ATOM 907 N N . SER A 1 114 ? 18.027 -1.118 -23.953 1.00 97.12 114 SER A N 1
ATOM 908 C CA . SER A 1 114 ? 19.121 -0.386 -24.590 1.00 97.12 114 SER A CA 1
ATOM 909 C C . SER A 1 114 ? 19.337 0.981 -23.941 1.00 97.12 114 SER A C 1
ATOM 911 O O . SER A 1 114 ? 20.475 1.327 -23.630 1.00 97.12 114 SER A O 1
ATOM 913 N N . ALA A 1 115 ? 18.265 1.723 -23.647 1.00 94.69 115 ALA A N 1
ATOM 914 C CA . ALA A 1 115 ? 18.350 2.993 -22.931 1.00 94.69 115 ALA A CA 1
ATOM 915 C C . ALA A 1 115 ? 18.930 2.814 -21.517 1.00 94.69 115 ALA A C 1
ATOM 917 O O . ALA A 1 115 ? 19.826 3.559 -21.125 1.00 94.69 115 ALA A O 1
ATOM 918 N N . ALA A 1 116 ? 18.479 1.793 -20.780 1.00 93.75 116 ALA A N 1
ATOM 919 C CA . ALA A 1 116 ? 19.010 1.472 -19.456 1.00 93.75 116 ALA A CA 1
ATOM 920 C C . ALA A 1 116 ? 20.498 1.087 -19.509 1.00 93.75 116 ALA A C 1
ATOM 922 O O . ALA A 1 116 ? 21.292 1.580 -18.711 1.00 93.75 116 ALA A O 1
ATOM 923 N N . ALA A 1 117 ? 20.897 0.258 -20.477 1.00 96.19 117 ALA A N 1
ATOM 924 C CA . ALA A 1 117 ? 22.292 -0.116 -20.682 1.00 96.19 117 ALA A CA 1
ATOM 925 C C . ALA A 1 117 ? 23.163 1.097 -21.043 1.00 96.19 117 ALA A C 1
ATOM 927 O O . ALA A 1 117 ? 24.248 1.254 -20.493 1.00 96.19 117 ALA A O 1
ATOM 928 N N . CYS A 1 118 ? 22.673 1.984 -21.912 1.00 97.56 118 CYS A N 1
ATOM 929 C CA . CYS A 1 118 ? 23.360 3.224 -22.270 1.00 97.56 118 CYS A CA 1
ATOM 930 C C . CYS A 1 118 ? 23.565 4.124 -21.042 1.00 97.56 118 CYS A C 1
ATOM 932 O O . CYS A 1 118 ? 24.663 4.624 -20.818 1.00 97.56 118 CYS A O 1
ATOM 934 N N . PHE A 1 119 ? 22.541 4.259 -20.195 1.00 96.94 119 PHE A N 1
ATOM 935 C CA . PHE A 1 119 ? 22.627 5.027 -18.954 1.00 96.94 119 PHE A CA 1
ATOM 936 C C . PHE A 1 119 ? 23.647 4.436 -17.970 1.00 96.94 119 PHE A C 1
ATOM 938 O O . PHE A 1 119 ? 24.462 5.168 -17.412 1.00 96.94 119 PHE A O 1
ATOM 945 N N . LEU A 1 120 ? 23.659 3.109 -17.806 1.00 95.81 120 LEU A N 1
ATOM 946 C CA . LEU A 1 120 ? 24.644 2.415 -16.970 1.00 95.81 120 LEU A CA 1
ATOM 947 C C . LEU A 1 120 ? 26.072 2.568 -17.502 1.00 95.81 120 LEU A C 1
ATOM 949 O O . LEU A 1 120 ? 26.990 2.780 -16.715 1.00 95.81 120 LEU A O 1
ATOM 953 N N . LEU A 1 121 ? 26.266 2.491 -18.820 1.00 97.56 121 LEU A N 1
ATOM 954 C CA . LEU A 1 121 ? 27.570 2.715 -19.445 1.00 97.56 121 LEU A CA 1
ATOM 955 C C . LEU A 1 121 ? 28.037 4.161 -19.279 1.00 97.56 121 LEU A C 1
ATOM 957 O O . LEU A 1 121 ? 29.216 4.385 -19.025 1.00 97.56 121 LEU A O 1
ATOM 961 N N . LEU A 1 122 ? 27.129 5.131 -19.379 1.00 96.88 122 LEU A N 1
ATOM 962 C CA . LEU A 1 122 ? 27.444 6.544 -19.186 1.00 96.88 122 LEU A CA 1
ATOM 963 C C . LEU A 1 122 ? 27.844 6.828 -17.732 1.00 96.88 122 LEU A C 1
ATOM 965 O O . LEU A 1 122 ? 28.881 7.444 -17.496 1.00 96.88 122 LEU A O 1
ATOM 969 N N . LEU A 1 123 ? 27.086 6.310 -16.761 1.00 95.00 123 LEU A N 1
ATOM 970 C CA . LEU A 1 123 ? 27.441 6.361 -15.339 1.00 95.00 123 LEU A CA 1
ATOM 971 C C . LEU A 1 123 ? 28.786 5.680 -15.067 1.00 95.00 123 LEU A C 1
ATOM 973 O O . LEU A 1 123 ? 29.658 6.270 -14.438 1.00 95.00 123 LEU A O 1
ATOM 977 N N . GLY A 1 124 ? 28.980 4.459 -15.568 1.00 95.12 124 GLY A N 1
ATOM 978 C CA . GLY A 1 124 ? 30.238 3.728 -15.418 1.00 95.12 124 GLY A CA 1
ATOM 979 C C . GLY A 1 124 ? 31.423 4.471 -16.039 1.00 95.12 124 GLY A C 1
ATOM 980 O O . GLY A 1 124 ? 32.491 4.534 -15.439 1.00 95.12 124 GLY A O 1
ATOM 981 N N . GLY A 1 125 ? 31.221 5.090 -17.203 1.00 95.44 125 GLY A N 1
ATOM 982 C CA . GLY A 1 125 ? 32.211 5.939 -17.860 1.00 95.44 125 GLY A CA 1
ATOM 983 C C . GLY A 1 125 ? 32.592 7.150 -17.012 1.00 95.44 125 GLY A C 1
ATOM 984 O O . GLY A 1 125 ? 33.780 7.409 -16.840 1.00 95.44 125 GLY A O 1
ATOM 985 N N . LEU A 1 126 ? 31.610 7.837 -16.417 1.00 91.94 126 LEU A N 1
ATOM 986 C CA . LEU A 1 126 ? 31.858 8.945 -15.487 1.00 91.94 126 LEU A CA 1
ATOM 987 C C . LEU A 1 126 ? 32.711 8.500 -14.290 1.00 91.94 126 LEU A C 1
ATOM 989 O O . LEU A 1 126 ? 33.690 9.167 -13.971 1.00 91.94 126 LEU A O 1
ATOM 993 N N . PHE A 1 127 ? 32.412 7.341 -13.695 1.00 89.94 127 PHE A N 1
ATOM 994 C CA . PHE A 1 127 ? 33.214 6.780 -12.599 1.00 89.94 127 PHE A CA 1
ATOM 995 C C . PHE A 1 127 ? 34.660 6.457 -13.007 1.00 89.94 127 PHE A C 1
ATOM 997 O O . PHE A 1 127 ? 35.582 6.623 -12.210 1.00 89.94 127 PHE A O 1
ATOM 1004 N N . VAL A 1 128 ? 34.886 5.980 -14.234 1.00 95.25 128 VAL A N 1
ATOM 1005 C CA . VAL A 1 128 ? 36.242 5.694 -14.730 1.00 95.25 128 VAL A CA 1
ATOM 1006 C C . VAL A 1 128 ? 37.022 6.986 -14.984 1.00 95.25 128 VAL A C 1
ATOM 1008 O O . VAL A 1 128 ? 38.202 7.049 -14.641 1.00 95.25 128 VAL A O 1
ATOM 1011 N N . VAL A 1 129 ? 36.381 8.015 -15.549 1.00 92.06 129 VAL A N 1
ATOM 1012 C CA . VAL A 1 129 ? 37.009 9.328 -15.784 1.00 92.06 129 VAL A CA 1
ATOM 1013 C C . VAL A 1 129 ? 37.404 9.985 -14.462 1.00 92.06 129 VAL A C 1
ATOM 1015 O O . VAL A 1 129 ? 38.557 10.388 -14.324 1.00 92.06 129 VAL A O 1
ATOM 1018 N N . ASP A 1 130 ? 36.500 10.001 -13.481 1.00 88.00 130 ASP A N 1
ATOM 1019 C CA . ASP 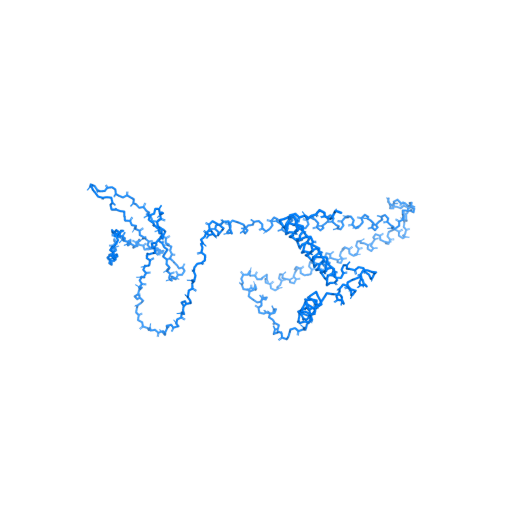A 1 130 ? 36.758 10.506 -12.124 1.00 88.00 130 ASP A CA 1
ATOM 1020 C C . ASP A 1 130 ? 37.951 9.788 -11.467 1.00 88.00 130 ASP A C 1
ATOM 1022 O O . ASP A 1 130 ? 38.828 10.406 -10.867 1.00 88.00 130 ASP A O 1
ATOM 1026 N N . ARG A 1 131 ? 38.065 8.470 -11.680 1.00 88.88 131 ARG A N 1
ATOM 1027 C CA . ARG A 1 131 ? 39.173 7.669 -11.145 1.00 88.88 131 ARG A CA 1
ATOM 1028 C C . ARG A 1 131 ? 40.529 7.960 -11.799 1.00 88.88 131 ARG A C 1
ATOM 1030 O O . ARG A 1 131 ? 41.550 7.824 -11.128 1.00 88.88 131 ARG A O 1
ATOM 1037 N N . ILE A 1 132 ? 40.569 8.262 -13.098 1.00 95.88 132 ILE A N 1
ATOM 1038 C CA . ILE A 1 132 ? 41.827 8.444 -13.849 1.00 95.88 132 ILE A CA 1
ATOM 1039 C C . ILE A 1 132 ? 42.297 9.903 -13.814 1.00 95.88 132 ILE A C 1
ATOM 1041 O O . ILE A 1 132 ? 43.501 10.150 -13.767 1.00 95.88 132 ILE A O 1
ATOM 1045 N N . ALA A 1 133 ? 41.370 10.861 -13.841 1.00 92.31 133 ALA A N 1
ATOM 1046 C CA . ALA A 1 133 ? 41.664 12.287 -13.937 1.00 92.31 133 ALA A CA 1
ATOM 1047 C C . ALA A 1 133 ? 40.768 13.105 -12.984 1.00 92.31 133 ALA A C 1
ATOM 1049 O O . ALA A 1 133 ? 39.926 13.876 -13.459 1.00 92.31 133 ALA A O 1
ATOM 1050 N N . PRO A 1 134 ? 40.960 12.978 -11.657 1.00 82.38 134 PRO A N 1
ATOM 1051 C CA . PRO A 1 134 ? 40.111 13.636 -10.657 1.00 82.38 134 PRO A CA 1
ATOM 1052 C C . PRO A 1 134 ? 40.098 15.169 -10.790 1.00 82.38 134 PRO A C 1
ATOM 1054 O O . PRO A 1 134 ? 39.094 15.809 -10.496 1.00 82.38 134 PRO A O 1
ATOM 1057 N N . ASP A 1 135 ? 41.172 15.766 -11.318 1.00 88.69 135 ASP A N 1
ATOM 1058 C CA . ASP A 1 135 ? 41.285 17.221 -11.503 1.00 88.69 135 ASP A CA 1
ATOM 1059 C C . ASP A 1 135 ? 40.536 17.754 -12.742 1.00 88.69 135 ASP A C 1
ATOM 1061 O O . ASP A 1 135 ? 40.410 18.964 -12.925 1.00 88.69 135 ASP A O 1
ATOM 1065 N N . SER A 1 136 ? 40.066 16.870 -13.631 1.00 84.75 136 SER A N 1
ATOM 1066 C CA . SER A 1 136 ? 39.428 17.261 -14.900 1.00 84.75 136 SER A CA 1
ATOM 1067 C C . SER A 1 136 ? 37.916 17.451 -14.798 1.00 84.75 136 SER A C 1
ATOM 1069 O O . SER A 1 136 ? 37.301 18.081 -15.662 1.00 84.75 136 SER A O 1
ATOM 1071 N N . THR A 1 137 ? 37.305 16.925 -13.741 1.00 77.19 137 THR A N 1
ATOM 1072 C CA . THR A 1 137 ? 35.875 17.063 -13.504 1.00 77.19 137 THR A CA 1
ATOM 1073 C C . THR A 1 137 ? 35.617 18.236 -12.559 1.00 77.19 137 THR A C 1
ATOM 1075 O O . THR A 1 137 ? 36.195 18.267 -11.476 1.00 77.19 137 THR A O 1
ATOM 1078 N N . PRO A 1 138 ? 34.723 19.183 -12.897 1.00 72.62 138 PRO A N 1
ATOM 1079 C CA . PRO A 1 138 ? 34.373 20.317 -12.039 1.00 72.62 138 PRO A CA 1
ATOM 1080 C C . PRO A 1 138 ? 33.474 19.899 -10.861 1.00 72.62 138 PRO A C 1
ATOM 1082 O O . PRO A 1 138 ? 32.598 20.655 -10.442 1.00 72.62 138 PRO A O 1
ATOM 1085 N N . PHE A 1 139 ? 33.640 18.679 -10.345 1.00 70.44 139 PHE A N 1
ATOM 1086 C CA . PHE A 1 139 ? 32.993 18.279 -9.109 1.00 70.44 139 PHE A CA 1
ATOM 1087 C C . PHE A 1 139 ? 33.696 19.013 -7.962 1.00 70.44 139 PHE A C 1
ATOM 1089 O O . PHE A 1 139 ? 34.926 19.004 -7.895 1.00 70.44 139 PHE A O 1
ATOM 1096 N N . PRO A 1 140 ? 32.954 19.696 -7.078 1.00 67.25 140 PRO A N 1
ATOM 1097 C CA . PRO A 1 140 ? 33.551 20.371 -5.939 1.00 67.25 140 PRO A CA 1
ATOM 1098 C C . PRO A 1 140 ? 34.247 19.326 -5.058 1.00 67.25 140 PRO A C 1
ATOM 1100 O O . PRO A 1 140 ? 33.601 18.523 -4.397 1.00 67.25 140 PRO A O 1
ATOM 1103 N N . THR A 1 141 ? 35.577 19.340 -5.035 1.00 60.53 141 THR A N 1
ATOM 1104 C CA . THR A 1 141 ? 36.440 18.425 -4.262 1.00 60.53 141 THR A CA 1
ATOM 1105 C C . THR A 1 141 ? 36.464 18.730 -2.758 1.00 60.53 141 THR A C 1
ATOM 1107 O O . THR A 1 141 ? 37.329 18.255 -2.021 1.00 60.53 141 THR A O 1
ATOM 1110 N N . GLY A 1 142 ? 35.500 19.511 -2.268 1.00 71.69 142 GLY A N 1
ATOM 1111 C CA . GLY A 1 142 ? 35.290 19.693 -0.840 1.00 71.69 142 GLY A CA 1
ATOM 1112 C C . GLY A 1 142 ? 34.647 18.439 -0.238 1.00 71.69 142 GLY A C 1
ATOM 1113 O O . GLY A 1 142 ? 33.805 17.824 -0.890 1.00 71.69 142 GLY A O 1
ATOM 1114 N N . PRO A 1 143 ? 34.991 18.047 1.001 1.00 60.88 143 PRO A N 1
ATOM 1115 C CA . PRO A 1 143 ? 34.235 17.045 1.737 1.00 60.88 143 PRO A CA 1
ATOM 1116 C C . PRO A 1 143 ? 32.848 17.613 2.062 1.00 60.88 143 PRO A C 1
ATOM 1118 O O . PRO A 1 143 ? 32.595 18.085 3.169 1.00 60.88 143 PRO A O 1
ATOM 1121 N N . GLU A 1 144 ? 31.937 17.602 1.092 1.00 63.56 144 GLU A N 1
ATOM 1122 C CA . GLU A 1 144 ? 30.526 17.739 1.400 1.00 63.56 144 GLU A CA 1
ATOM 1123 C C . GLU A 1 144 ? 30.094 16.445 2.096 1.00 63.56 144 GLU A C 1
ATOM 1125 O O . GLU A 1 144 ? 30.292 15.349 1.561 1.00 63.56 144 GLU A O 1
ATOM 1130 N N . PRO A 1 145 ? 29.556 16.524 3.324 1.00 71.56 145 PRO A N 1
ATOM 1131 C CA . PRO A 1 145 ? 29.094 15.338 4.018 1.00 71.56 145 PRO A CA 1
ATOM 1132 C C . PRO A 1 145 ? 28.044 14.647 3.145 1.00 71.56 145 PRO A C 1
ATOM 1134 O O . PRO A 1 145 ? 27.111 15.293 2.673 1.00 71.56 145 PRO A O 1
ATOM 1137 N N . ILE A 1 146 ? 28.171 13.327 2.971 1.00 70.62 146 ILE A N 1
ATOM 1138 C CA . ILE A 1 146 ? 27.240 12.462 2.213 1.00 70.62 146 ILE A CA 1
ATOM 1139 C C . ILE A 1 146 ? 25.769 12.742 2.593 1.00 70.62 146 ILE A C 1
ATOM 1141 O O . ILE A 1 146 ? 24.860 12.593 1.778 1.00 70.62 146 ILE A O 1
ATOM 1145 N N . THR A 1 147 ? 25.540 13.227 3.814 1.00 73.50 147 THR A N 1
ATOM 1146 C CA . THR A 1 147 ? 24.270 13.751 4.322 1.00 73.50 147 THR A CA 1
ATOM 1147 C C . THR A 1 147 ? 23.596 14.769 3.391 1.00 73.50 147 THR A C 1
ATOM 1149 O O . THR A 1 147 ? 22.386 14.665 3.198 1.00 73.50 147 THR A O 1
ATOM 1152 N N . ASN A 1 148 ? 24.343 15.693 2.772 1.00 76.56 148 ASN A N 1
ATOM 1153 C CA . ASN A 1 148 ? 23.793 16.709 1.867 1.00 76.56 148 ASN A CA 1
ATOM 1154 C C . ASN A 1 148 ? 23.318 16.097 0.542 1.00 76.56 148 ASN A C 1
ATOM 1156 O O . ASN A 1 148 ? 22.231 16.419 0.071 1.00 76.56 148 ASN A O 1
ATOM 1160 N N . LEU A 1 149 ? 24.067 15.145 -0.024 1.00 71.81 149 LEU A N 1
ATOM 1161 C CA . LEU A 1 149 ? 23.656 14.435 -1.242 1.00 71.81 149 LEU A CA 1
ATOM 1162 C C . LEU A 1 149 ? 22.401 13.587 -1.006 1.00 71.81 149 LEU A C 1
ATOM 1164 O O . LEU A 1 149 ? 21.500 13.564 -1.842 1.00 71.81 149 LEU A O 1
ATOM 1168 N N . VAL A 1 150 ? 22.295 12.935 0.157 1.00 78.12 150 VAL A N 1
ATOM 1169 C CA . VAL A 1 150 ? 21.095 12.166 0.522 1.00 78.12 150 VAL A CA 1
ATOM 1170 C C . VAL A 1 150 ? 19.896 13.087 0.760 1.00 78.12 150 VAL A C 1
ATOM 1172 O O . VAL A 1 150 ? 18.782 12.742 0.359 1.00 78.12 150 VAL A O 1
ATOM 1175 N N . SER A 1 151 ? 20.088 14.258 1.380 1.00 76.56 151 SER A N 1
ATOM 1176 C CA . SER A 1 151 ? 18.995 15.218 1.565 1.00 76.56 151 SER A CA 1
ATOM 1177 C C . SER A 1 151 ? 18.514 15.812 0.244 1.00 76.56 151 SER A C 1
ATOM 1179 O O . SER A 1 151 ? 17.305 15.889 0.032 1.00 76.56 151 SER A O 1
ATOM 1181 N N . THR A 1 152 ? 19.429 16.154 -0.667 1.00 82.31 152 THR A N 1
ATOM 1182 C CA . THR A 1 152 ? 19.084 16.703 -1.986 1.00 82.31 152 THR A CA 1
ATOM 1183 C C . THR A 1 152 ? 18.428 15.638 -2.859 1.00 82.31 152 THR A C 1
ATOM 1185 O O . THR A 1 152 ? 17.367 15.885 -3.422 1.00 82.31 152 THR A O 1
ATOM 1188 N N . GLY A 1 153 ? 18.952 14.407 -2.861 1.00 80.00 153 GLY A N 1
ATOM 1189 C CA . GLY A 1 153 ? 18.333 13.284 -3.567 1.00 80.00 153 GLY A CA 1
ATOM 1190 C C . GLY A 1 153 ? 16.929 12.948 -3.051 1.00 80.00 153 GLY A C 1
ATOM 1191 O O . GLY A 1 153 ? 16.031 12.666 -3.842 1.00 80.00 153 GLY A O 1
ATOM 1192 N N . ARG A 1 154 ? 16.689 13.034 -1.734 1.00 79.69 154 ARG A N 1
ATOM 1193 C CA . ARG A 1 154 ? 15.334 12.890 -1.169 1.00 79.69 154 ARG A CA 1
ATOM 1194 C C . ARG A 1 154 ? 14.406 14.029 -1.587 1.00 79.69 154 ARG A C 1
ATOM 1196 O O . ARG A 1 154 ? 13.250 13.758 -1.904 1.00 79.69 154 ARG A O 1
ATOM 1203 N N . ALA A 1 155 ? 14.890 15.269 -1.590 1.00 85.31 155 ALA A N 1
ATOM 1204 C CA . ALA A 1 155 ? 14.104 16.426 -2.007 1.00 85.31 155 ALA A CA 1
ATOM 1205 C C . ALA A 1 155 ? 13.724 16.350 -3.498 1.00 85.31 155 ALA A C 1
ATOM 1207 O O . ALA A 1 155 ? 12.564 16.563 -3.846 1.00 85.31 155 ALA A O 1
ATOM 1208 N N . GLU A 1 156 ? 14.659 15.963 -4.368 1.00 84.25 156 GLU A N 1
ATOM 1209 C CA . GLU A 1 156 ? 14.412 15.788 -5.804 1.00 84.25 156 GLU A CA 1
ATOM 1210 C C . GLU A 1 156 ? 13.490 14.600 -6.099 1.00 84.25 156 GLU A C 1
ATOM 1212 O O . GLU A 1 156 ? 12.583 14.715 -6.924 1.00 84.25 156 GLU A O 1
ATOM 1217 N N . ALA A 1 157 ? 13.646 13.477 -5.389 1.00 81.44 157 ALA A N 1
ATOM 1218 C CA . ALA A 1 157 ? 12.734 12.341 -5.515 1.00 81.44 157 ALA A CA 1
ATOM 1219 C C . ALA A 1 157 ? 11.302 12.711 -5.091 1.00 81.44 157 ALA A C 1
ATOM 1221 O O . ALA A 1 157 ? 10.342 12.356 -5.777 1.00 81.44 157 ALA A O 1
ATOM 1222 N N . ALA A 1 158 ? 11.150 13.468 -3.998 1.00 83.19 158 ALA A N 1
ATOM 1223 C CA . ALA A 1 158 ? 9.851 13.970 -3.555 1.00 83.19 158 ALA A CA 1
ATOM 1224 C C . ALA A 1 158 ? 9.227 14.930 -4.584 1.00 83.19 158 ALA A C 1
ATOM 1226 O O . ALA A 1 158 ? 8.044 14.796 -4.903 1.00 83.19 158 ALA A O 1
ATOM 1227 N N . ALA A 1 159 ? 10.019 15.838 -5.163 1.00 84.25 159 ALA A N 1
ATOM 1228 C CA . ALA A 1 159 ? 9.566 16.733 -6.228 1.00 84.25 159 ALA A CA 1
ATOM 1229 C C . ALA A 1 159 ? 9.156 15.964 -7.499 1.00 84.25 159 ALA A C 1
ATOM 1231 O O . ALA A 1 159 ? 8.140 16.275 -8.122 1.00 84.25 159 ALA A O 1
ATOM 1232 N N . GLY A 1 160 ? 9.891 14.908 -7.860 1.00 78.44 160 GLY A N 1
ATOM 1233 C CA . GLY A 1 160 ? 9.545 14.019 -8.970 1.00 78.44 160 GLY A CA 1
ATOM 1234 C C . GLY A 1 160 ? 8.195 13.323 -8.774 1.00 78.44 160 GLY A C 1
ATOM 1235 O O . GLY A 1 160 ? 7.381 13.298 -9.696 1.00 78.44 160 GLY A O 1
ATOM 1236 N N . ILE A 1 161 ? 7.921 12.817 -7.567 1.00 81.00 161 ILE A N 1
ATOM 1237 C CA . ILE A 1 161 ? 6.631 12.190 -7.228 1.00 81.00 161 ILE A CA 1
ATOM 1238 C C . ILE A 1 161 ? 5.485 13.204 -7.325 1.00 81.00 161 ILE A C 1
ATOM 1240 O O . ILE A 1 161 ? 4.438 12.881 -7.883 1.00 81.00 161 ILE A O 1
ATOM 1244 N N . GLN A 1 162 ? 5.682 14.434 -6.842 1.00 81.69 162 GLN A N 1
ATOM 1245 C CA . GLN A 1 162 ? 4.675 15.498 -6.935 1.00 81.69 162 GLN A CA 1
ATOM 1246 C C . GLN A 1 162 ? 4.373 15.877 -8.392 1.00 81.69 162 GLN A C 1
ATOM 1248 O O . GLN A 1 162 ? 3.207 16.014 -8.765 1.00 81.69 162 GLN A O 1
ATOM 1253 N N . ASN A 1 163 ? 5.399 15.952 -9.243 1.00 80.12 163 ASN A N 1
ATOM 1254 C CA . ASN A 1 163 ? 5.219 16.197 -10.675 1.00 80.12 163 ASN A CA 1
ATOM 1255 C C . ASN A 1 163 ? 4.467 15.047 -11.366 1.00 80.12 163 ASN A C 1
ATOM 1257 O O . ASN A 1 163 ? 3.599 15.293 -12.201 1.00 80.12 163 ASN A O 1
ATOM 1261 N N . PHE A 1 164 ? 4.741 13.792 -10.992 1.00 76.75 164 PHE A N 1
ATOM 1262 C CA . PHE A 1 164 ? 3.992 12.638 -11.497 1.00 76.75 164 PHE A CA 1
ATOM 1263 C C . PHE A 1 164 ? 2.532 12.627 -11.026 1.00 76.75 164 PHE A C 1
ATOM 1265 O O . PHE A 1 164 ? 1.646 12.318 -11.823 1.00 76.75 164 PHE A O 1
ATOM 1272 N N . ALA A 1 165 ? 2.263 12.988 -9.769 1.00 76.56 165 ALA A N 1
ATOM 1273 C CA . ALA A 1 165 ? 0.905 13.094 -9.241 1.00 76.56 165 ALA A CA 1
ATOM 1274 C C . ALA A 1 165 ? 0.076 14.136 -10.013 1.00 76.56 165 ALA A C 1
ATOM 1276 O O . ALA A 1 165 ? -1.042 13.835 -10.423 1.00 76.56 165 ALA A O 1
ATOM 1277 N N . GLY A 1 166 ? 0.660 15.297 -10.335 1.00 75.69 166 GLY A N 1
ATOM 1278 C CA . GLY A 1 166 ? -0.007 16.324 -11.145 1.00 75.69 166 GLY A CA 1
ATOM 1279 C C . GLY A 1 166 ? -0.383 15.857 -12.560 1.00 75.69 166 GLY A C 1
ATOM 1280 O O . GLY A 1 166 ? -1.433 16.240 -13.082 1.00 75.69 166 GLY A O 1
ATOM 1281 N N . VAL A 1 167 ? 0.422 14.977 -13.171 1.00 74.81 167 VAL A N 1
ATOM 1282 C CA . VAL A 1 167 ? 0.098 14.346 -14.467 1.00 74.81 167 VAL A CA 1
ATOM 1283 C C . VAL A 1 167 ? -1.067 13.356 -14.336 1.00 74.81 167 VAL A C 1
ATOM 1285 O O . VAL A 1 167 ? -1.905 13.253 -15.231 1.00 74.81 167 VAL A O 1
ATOM 1288 N N . PHE A 1 168 ? -1.163 12.632 -13.219 1.00 76.88 168 PHE A N 1
ATOM 1289 C CA . PHE A 1 168 ? -2.304 11.749 -12.965 1.00 76.88 168 PHE A CA 1
ATOM 1290 C C . PHE A 1 168 ? -3.589 12.519 -12.670 1.00 76.88 168 PHE A C 1
ATOM 1292 O O . PHE A 1 168 ? -4.642 12.108 -13.154 1.00 76.88 168 PHE A O 1
ATOM 1299 N N . ASP A 1 169 ? -3.516 13.640 -11.957 1.00 74.69 169 ASP A N 1
ATOM 1300 C CA . ASP A 1 169 ? -4.682 14.490 -11.707 1.00 74.69 169 ASP A CA 1
ATOM 1301 C C . ASP A 1 169 ? -5.216 15.104 -13.007 1.00 74.69 169 ASP A C 1
ATOM 1303 O O . ASP A 1 169 ? -6.420 15.061 -13.258 1.00 74.69 169 ASP A O 1
ATOM 1307 N N . THR A 1 170 ? -4.331 15.533 -13.915 1.00 71.19 170 THR A N 1
ATOM 1308 C CA . THR A 1 170 ? -4.745 15.985 -15.258 1.00 71.19 170 THR A CA 1
ATOM 1309 C C . THR A 1 170 ? -5.367 14.869 -16.103 1.00 71.19 170 THR A C 1
ATOM 1311 O O . THR A 1 170 ? -6.279 15.129 -16.886 1.00 71.19 170 THR A O 1
ATOM 1314 N N . LEU A 1 171 ? -4.943 13.612 -15.932 1.00 63.22 171 LEU A N 1
ATOM 1315 C CA . LEU A 1 171 ? -5.581 12.456 -16.579 1.00 63.22 171 LEU A CA 1
ATOM 1316 C C . LEU A 1 171 ? -6.881 12.004 -15.891 1.00 63.22 171 LEU A C 1
ATOM 1318 O O . LEU A 1 171 ? -7.657 11.271 -16.506 1.00 63.22 171 LEU A O 1
ATOM 1322 N N . ARG A 1 172 ? -7.128 12.419 -14.642 1.00 62.25 172 ARG A N 1
ATOM 1323 C CA . ARG A 1 172 ? -8.314 12.067 -13.841 1.00 62.25 172 ARG A CA 1
ATOM 1324 C C . ARG A 1 172 ? -9.486 13.035 -14.044 1.00 62.25 172 ARG A C 1
ATOM 1326 O O . ARG A 1 172 ? -10.635 12.656 -13.821 1.00 62.25 172 ARG A O 1
ATOM 1333 N N . GLU A 1 173 ? -9.236 14.234 -14.566 1.00 52.16 173 GLU A N 1
ATOM 1334 C CA . GLU A 1 173 ? -10.283 15.227 -14.836 1.00 52.16 173 GLU A CA 1
ATOM 1335 C C . GLU A 1 173 ? -11.291 14.960 -15.985 1.00 52.16 173 GLU A C 1
ATOM 1337 O O . GLU A 1 173 ? -12.309 15.653 -16.000 1.00 52.16 173 GLU A O 1
ATOM 1342 N N . PRO A 1 174 ? -11.180 13.974 -16.906 1.00 54.09 174 PRO A N 1
ATOM 1343 C CA . PRO A 1 174 ? -12.260 13.749 -17.873 1.00 54.09 174 PRO A CA 1
ATOM 1344 C C . PRO A 1 174 ? -13.492 13.022 -17.291 1.00 54.09 174 PRO A C 1
ATOM 1346 O O . PRO A 1 174 ? -14.528 12.969 -17.955 1.00 54.09 174 PRO A O 1
ATOM 1349 N N . GLU A 1 175 ? -13.440 12.479 -16.066 1.00 50.75 175 GLU A N 1
ATOM 1350 C CA . GLU A 1 175 ? -14.539 11.663 -15.509 1.00 50.75 175 GLU A CA 1
ATOM 1351 C C . GLU A 1 175 ? -15.577 12.466 -14.692 1.00 50.75 175 GLU A C 1
ATOM 1353 O O . GLU A 1 175 ? -16.719 12.030 -14.501 1.00 50.75 175 GLU A O 1
ATOM 1358 N N . THR A 1 176 ? -15.249 13.690 -14.266 1.00 49.75 176 THR A N 1
ATOM 1359 C CA . THR A 1 176 ? -16.156 14.536 -13.464 1.00 49.75 176 THR A CA 1
ATOM 1360 C C . THR A 1 176 ? -17.304 15.142 -14.275 1.00 49.75 176 THR A C 1
ATOM 1362 O O . THR A 1 176 ? -18.348 15.482 -13.712 1.00 49.75 176 THR A O 1
ATOM 1365 N N . VAL A 1 177 ? -17.196 15.194 -15.607 1.00 52.31 177 VAL A N 1
ATOM 1366 C CA . VAL A 1 177 ? -18.304 15.635 -16.477 1.00 52.31 177 VAL A CA 1
ATOM 1367 C C . VAL A 1 177 ? -19.441 14.600 -16.514 1.00 52.31 177 VAL A C 1
ATOM 1369 O O . VAL A 1 177 ? -20.604 14.972 -16.681 1.00 52.31 177 VAL A O 1
ATOM 1372 N N . LEU A 1 178 ? -19.154 13.314 -16.276 1.00 50.06 178 LEU A N 1
ATOM 1373 C CA . LEU A 1 178 ? -20.178 12.261 -16.240 1.00 50.06 178 LEU A CA 1
ATOM 1374 C C . LEU A 1 178 ? -20.833 12.116 -14.859 1.00 50.06 178 LEU A C 1
ATOM 1376 O O . LEU A 1 178 ? -22.041 11.895 -14.777 1.00 50.06 178 LEU A O 1
ATOM 1380 N N . THR A 1 179 ? -20.093 12.325 -13.769 1.00 51.78 179 THR A N 1
ATOM 1381 C CA . THR A 1 179 ? -20.639 12.235 -12.401 1.00 51.78 179 THR A CA 1
ATOM 1382 C C . THR A 1 179 ? -21.392 13.491 -11.958 1.00 51.78 179 THR A C 1
ATOM 1384 O O . THR A 1 179 ? -22.379 13.373 -11.229 1.00 51.78 179 THR A O 1
ATOM 1387 N N . ARG A 1 180 ? -21.055 14.690 -12.463 1.00 43.16 180 ARG A N 1
ATOM 1388 C CA . ARG A 1 180 ? -21.840 15.910 -12.171 1.00 43.16 180 ARG A CA 1
ATOM 1389 C C . ARG A 1 180 ? -23.266 15.851 -12.731 1.00 43.16 180 ARG A C 1
ATOM 1391 O O . ARG A 1 180 ? -24.158 16.498 -12.193 1.00 43.16 180 ARG A O 1
ATOM 1398 N N . ARG A 1 181 ? -23.507 15.027 -13.758 1.00 45.06 181 ARG A N 1
ATOM 1399 C CA . ARG A 1 181 ? -24.858 14.764 -14.277 1.00 45.06 181 ARG A CA 1
ATOM 1400 C C . ARG A 1 181 ? -25.656 13.784 -13.405 1.00 45.06 181 ARG A C 1
ATOM 1402 O O . ARG A 1 181 ? -26.877 13.852 -13.423 1.00 45.06 181 ARG A O 1
ATOM 1409 N N . ALA A 1 182 ? -24.990 12.936 -12.618 1.00 50.91 182 ALA A N 1
ATOM 1410 C CA . ALA A 1 182 ? -25.636 12.020 -11.672 1.00 50.91 182 ALA A CA 1
ATOM 1411 C C . ALA A 1 182 ? -25.946 12.681 -10.312 1.00 50.91 182 ALA A C 1
ATOM 1413 O O . ALA A 1 182 ? -26.928 12.329 -9.666 1.00 50.91 182 ALA A O 1
ATOM 1414 N N . ALA A 1 183 ? -25.157 13.674 -9.885 1.00 47.34 183 ALA A N 1
ATOM 1415 C CA . ALA A 1 183 ? -25.355 14.346 -8.596 1.00 47.34 183 ALA A CA 1
ATOM 1416 C C . ALA A 1 183 ? -26.592 15.268 -8.548 1.00 47.34 183 ALA A C 1
ATOM 1418 O O . ALA A 1 183 ? -27.163 15.458 -7.479 1.00 47.34 183 ALA A O 1
ATOM 1419 N N . CYS A 1 184 ? -27.072 15.783 -9.688 1.00 48.25 184 CYS A N 1
ATOM 1420 C CA . CYS A 1 184 ? -28.360 16.491 -9.734 1.00 48.25 184 CYS A CA 1
ATOM 1421 C C . CYS A 1 184 ? -29.583 15.563 -9.567 1.00 48.25 184 CYS A C 1
ATOM 1423 O O . CYS A 1 184 ? -30.693 16.069 -9.439 1.00 48.25 184 CYS A O 1
ATOM 1425 N N . ASP A 1 185 ? -29.396 14.237 -9.542 1.00 45.84 185 ASP A N 1
ATOM 1426 C CA . ASP A 1 185 ? -30.464 13.241 -9.357 1.00 45.84 185 ASP A CA 1
ATOM 1427 C C . ASP A 1 185 ? -30.523 12.666 -7.921 1.00 45.84 185 ASP A C 1
ATOM 1429 O O . ASP A 1 185 ? -31.396 11.852 -7.611 1.00 45.84 185 ASP A O 1
ATOM 1433 N N . ALA A 1 186 ? -29.614 13.077 -7.025 1.00 45.62 186 ALA A N 1
ATOM 1434 C CA . ALA A 1 186 ? -29.421 12.442 -5.717 1.00 45.62 186 ALA A CA 1
ATOM 1435 C C . ALA A 1 186 ? -30.340 12.952 -4.586 1.00 45.62 186 ALA A C 1
ATOM 1437 O O . ALA A 1 186 ? -30.373 12.334 -3.526 1.00 45.62 186 ALA A O 1
ATOM 1438 N N . ASP A 1 187 ? -31.130 14.010 -4.799 1.00 41.91 187 ASP A N 1
ATOM 1439 C CA . ASP A 1 187 ? -32.016 14.575 -3.761 1.00 41.91 187 ASP A CA 1
ATOM 1440 C C . ASP A 1 187 ? -33.435 13.956 -3.758 1.00 41.91 187 ASP A C 1
ATOM 1442 O O . ASP A 1 187 ? -34.404 14.526 -3.253 1.00 41.91 187 ASP A O 1
ATOM 1446 N N . ARG A 1 188 ? -33.594 12.757 -4.344 1.00 46.22 188 ARG A N 1
ATOM 1447 C CA . ARG A 1 188 ? -34.842 11.980 -4.273 1.00 46.22 188 ARG A CA 1
ATOM 1448 C C . ARG A 1 188 ? -34.819 11.018 -3.081 1.00 46.22 188 ARG A C 1
ATOM 1450 O O . ARG A 1 188 ? -33.907 10.199 -2.990 1.00 46.22 188 ARG A O 1
ATOM 1457 N N . PRO A 1 189 ? -35.860 11.006 -2.226 1.00 41.50 189 PRO A N 1
ATOM 1458 C CA . PRO A 1 189 ? -35.960 10.035 -1.146 1.00 41.50 189 PRO A CA 1
ATOM 1459 C C . PRO A 1 189 ? -36.018 8.612 -1.716 1.00 41.50 189 PRO A C 1
ATOM 1461 O O . PRO A 1 189 ? -36.917 8.273 -2.491 1.00 41.50 189 PRO A O 1
ATOM 1464 N N . GLN A 1 190 ? -35.056 7.779 -1.310 1.00 42.41 190 GLN A N 1
ATOM 1465 C CA . GLN A 1 190 ? -35.038 6.337 -1.541 1.00 42.41 190 GLN A CA 1
ATOM 1466 C C . GLN A 1 190 ? -36.326 5.714 -0.987 1.00 42.41 190 GLN A C 1
ATOM 1468 O O . GLN A 1 190 ? -36.455 5.459 0.208 1.00 42.41 190 GLN A O 1
ATOM 1473 N N . ARG A 1 191 ? -37.297 5.446 -1.862 1.00 40.81 191 ARG A N 1
ATOM 1474 C CA . ARG A 1 191 ? -38.353 4.467 -1.600 1.00 40.81 191 ARG A CA 1
ATOM 1475 C C . ARG A 1 191 ? -38.111 3.249 -2.474 1.00 40.81 191 ARG A C 1
ATOM 1477 O O . ARG A 1 191 ? -38.051 3.372 -3.693 1.00 40.81 191 ARG A O 1
ATOM 1484 N N . ALA A 1 192 ? -37.931 2.124 -1.784 1.00 39.25 192 ALA A N 1
ATOM 1485 C CA . ALA A 1 192 ? -38.120 0.740 -2.205 1.00 39.25 192 ALA A CA 1
ATOM 1486 C C . ALA A 1 192 ? -38.224 0.516 -3.722 1.00 39.25 192 ALA A C 1
ATOM 1488 O O . ALA A 1 192 ? -39.298 0.607 -4.313 1.00 39.25 192 ALA A O 1
ATOM 1489 N N . TRP A 1 193 ? -37.096 0.166 -4.336 1.00 35.34 193 TRP A N 1
ATOM 1490 C CA . TRP A 1 193 ? -37.111 -0.567 -5.593 1.00 35.34 193 TRP A CA 1
ATOM 1491 C C . TRP A 1 193 ? -37.221 -2.043 -5.238 1.00 35.34 193 TRP A C 1
ATOM 1493 O O . TRP A 1 193 ? -36.212 -2.711 -5.020 1.00 35.34 193 TRP A O 1
ATOM 1503 N N . ASP A 1 194 ? -38.456 -2.527 -5.131 1.00 30.14 194 ASP A N 1
ATOM 1504 C CA . ASP A 1 194 ? -38.707 -3.959 -5.119 1.00 30.14 194 ASP A CA 1
ATOM 1505 C C . ASP A 1 194 ? -38.215 -4.573 -6.434 1.00 30.14 194 ASP A C 1
ATOM 1507 O O . ASP A 1 194 ? -38.454 -4.086 -7.542 1.00 30.14 194 ASP A O 1
ATOM 1511 N N . SER A 1 195 ? -37.477 -5.655 -6.255 1.00 33.88 195 SER A N 1
ATOM 1512 C CA . SER A 1 195 ? -36.854 -6.535 -7.231 1.00 33.88 195 SER A CA 1
ATOM 1513 C C . SER A 1 195 ? -37.768 -6.858 -8.423 1.00 33.88 195 SER A C 1
ATOM 1515 O O . SER A 1 195 ? -38.649 -7.711 -8.336 1.00 33.88 195 SER A O 1
ATOM 1517 N N . ALA A 1 196 ? -37.519 -6.249 -9.583 1.00 30.38 196 ALA A N 1
ATOM 1518 C CA . ALA A 1 196 ? -38.053 -6.750 -10.846 1.00 30.38 196 ALA A CA 1
ATOM 1519 C C . ALA A 1 196 ? -37.134 -7.871 -11.358 1.00 30.38 196 ALA A C 1
ATOM 1521 O O . ALA A 1 196 ? -36.095 -7.620 -11.969 1.00 30.38 196 ALA A O 1
ATOM 1522 N N . VAL A 1 197 ? -37.516 -9.116 -11.072 1.00 30.72 197 VAL A N 1
ATOM 1523 C CA . VAL A 1 197 ? -36.899 -10.327 -11.624 1.00 30.72 197 VAL A CA 1
ATOM 1524 C C . VAL A 1 197 ? -37.063 -10.317 -13.146 1.00 30.72 197 VAL A C 1
ATOM 1526 O O . VAL A 1 197 ? -38.175 -10.365 -13.670 1.00 30.72 197 VAL A O 1
ATOM 1529 N N . VAL A 1 198 ? -35.945 -10.260 -13.869 1.00 30.06 198 VAL A N 1
ATOM 1530 C CA . VAL A 1 198 ? -35.905 -10.459 -15.321 1.00 30.06 198 VAL A CA 1
ATOM 1531 C C . VAL A 1 198 ? -35.917 -11.965 -15.579 1.00 30.06 198 VAL A C 1
ATOM 1533 O O . VAL A 1 198 ? -34.907 -12.637 -15.388 1.00 30.06 198 VAL A O 1
ATOM 1536 N N . LEU A 1 199 ? -37.063 -12.509 -15.994 1.00 27.31 199 LEU A N 1
ATOM 1537 C CA . LEU A 1 199 ? -37.135 -13.890 -16.475 1.00 27.31 199 LEU A CA 1
ATOM 1538 C C . LEU A 1 199 ? -36.512 -13.987 -17.882 1.00 27.31 199 LEU A C 1
ATOM 1540 O O . LEU A 1 199 ? -36.832 -13.161 -18.745 1.00 27.31 199 LEU A O 1
ATOM 1544 N N . PRO A 1 200 ? -35.649 -14.983 -18.156 1.00 28.55 200 PRO A N 1
ATOM 1545 C CA . PRO A 1 200 ? -35.104 -15.201 -19.489 1.00 28.55 200 PRO A CA 1
ATOM 1546 C C . PRO A 1 200 ? -36.212 -15.693 -20.428 1.00 28.55 200 PRO A C 1
ATOM 1548 O O . PRO A 1 200 ? -36.862 -16.705 -20.176 1.00 28.55 200 PRO A O 1
ATOM 1551 N N . ARG A 1 201 ? -36.442 -14.962 -21.523 1.00 34.19 201 ARG A N 1
ATOM 1552 C CA . ARG A 1 201 ? -37.425 -15.326 -22.549 1.00 34.19 201 ARG A CA 1
ATOM 1553 C C . ARG A 1 201 ? -36.780 -16.258 -23.576 1.00 34.19 201 ARG A C 1
ATOM 1555 O O . ARG A 1 201 ? -35.791 -15.891 -24.210 1.00 34.19 201 ARG A O 1
ATOM 1562 N N . GLU A 1 202 ? -37.357 -17.447 -23.737 1.00 33.56 202 GLU A N 1
ATOM 1563 C CA . GLU A 1 202 ? -36.969 -18.436 -24.746 1.00 33.56 202 GLU A CA 1
ATOM 1564 C C . GLU A 1 202 ? -37.031 -17.869 -26.174 1.00 33.56 202 GLU A C 1
ATOM 1566 O O . GLU A 1 202 ? -37.897 -17.063 -26.533 1.00 33.56 202 GLU A O 1
ATOM 1571 N N . ARG A 1 203 ? -36.069 -18.303 -26.996 1.00 37.62 203 ARG A N 1
ATOM 1572 C CA . ARG A 1 203 ? -35.911 -17.924 -28.403 1.00 37.62 203 ARG A CA 1
ATOM 1573 C C . ARG A 1 203 ? -37.091 -18.450 -29.229 1.00 37.62 203 ARG A C 1
ATOM 1575 O O . ARG A 1 203 ? -37.155 -19.636 -29.520 1.00 37.62 203 ARG A O 1
ATOM 1582 N N . SER A 1 204 ? -37.967 -17.553 -29.675 1.00 35.94 204 SER A N 1
ATOM 1583 C CA . SER A 1 204 ? -38.987 -17.832 -30.696 1.00 35.94 204 SER A CA 1
ATOM 1584 C C . SER A 1 204 ? -38.572 -17.226 -32.039 1.00 35.94 204 SER A C 1
ATOM 1586 O O . SER A 1 204 ? -38.319 -16.023 -32.133 1.00 35.94 204 SER A O 1
ATOM 1588 N N . ALA A 1 205 ? -38.519 -18.063 -33.076 1.00 41.62 205 ALA A N 1
ATOM 1589 C CA . ALA A 1 205 ? -38.222 -17.702 -34.458 1.00 41.62 205 ALA A CA 1
ATOM 1590 C C . ALA A 1 205 ? -39.489 -17.194 -35.173 1.00 41.62 205 ALA A C 1
ATOM 1592 O O . ALA A 1 205 ? -40.236 -17.959 -35.773 1.00 41.62 205 ALA A O 1
ATOM 1593 N N . SER A 1 206 ? -39.751 -15.891 -35.098 1.00 36.06 206 SER A N 1
ATOM 1594 C CA . SER A 1 206 ? -40.791 -15.209 -35.885 1.00 36.06 206 SER A CA 1
ATOM 1595 C C . SER A 1 206 ? -40.435 -13.721 -36.027 1.00 36.06 206 SER A C 1
ATOM 1597 O O . SER A 1 206 ? -39.754 -13.196 -35.137 1.00 36.06 206 SER A O 1
ATOM 1599 N N . PRO A 1 207 ? -40.850 -13.023 -37.106 1.00 37.22 207 PRO A N 1
ATOM 1600 C CA . PRO A 1 207 ? -40.406 -11.659 -37.393 1.00 37.22 207 PRO A CA 1
ATOM 1601 C C . PRO A 1 207 ? -40.696 -10.724 -36.213 1.00 37.22 207 PRO A C 1
ATOM 1603 O O . PRO A 1 207 ? -41.794 -10.716 -35.653 1.00 37.22 207 PRO A O 1
ATOM 1606 N N . ARG A 1 208 ? -39.656 -9.987 -35.803 1.00 42.25 208 ARG A N 1
ATOM 1607 C CA . ARG A 1 208 ? -39.585 -9.190 -34.570 1.00 42.25 208 ARG A CA 1
ATOM 1608 C C . ARG A 1 208 ? -40.698 -8.139 -34.524 1.00 42.25 208 ARG A C 1
ATOM 1610 O O . ARG A 1 208 ? -40.539 -7.031 -35.026 1.00 42.25 208 ARG A O 1
ATOM 1617 N N . ARG A 1 209 ? -41.814 -8.459 -33.870 1.00 37.97 209 ARG A N 1
ATOM 1618 C CA . ARG A 1 209 ? -42.819 -7.468 -33.476 1.00 37.97 209 ARG A CA 1
ATOM 1619 C C . ARG A 1 209 ? -42.270 -6.726 -32.254 1.00 37.97 209 ARG A C 1
ATOM 1621 O O . ARG A 1 209 ? -42.233 -7.287 -31.162 1.00 37.97 209 ARG A O 1
ATOM 1628 N N . MET A 1 210 ? -41.777 -5.500 -32.442 1.00 42.12 210 MET A N 1
ATOM 1629 C CA . MET A 1 210 ? -41.382 -4.643 -31.319 1.00 42.12 210 MET A CA 1
ATOM 1630 C C . MET A 1 210 ? -42.633 -4.261 -30.527 1.00 42.12 210 MET A C 1
ATOM 1632 O O . MET A 1 210 ? -43.540 -3.625 -31.059 1.00 42.12 210 MET A O 1
ATOM 1636 N N . GLN A 1 211 ? -42.689 -4.672 -29.262 1.00 42.03 211 GLN A N 1
ATOM 1637 C CA . GLN A 1 211 ? -43.664 -4.156 -28.308 1.00 42.03 211 GLN A CA 1
ATOM 1638 C C . GLN A 1 211 ? -43.035 -2.995 -27.545 1.00 42.03 211 GLN A C 1
ATOM 1640 O O . GLN A 1 211 ? -41.950 -3.126 -26.981 1.00 42.03 211 GLN A O 1
ATOM 1645 N N . PHE A 1 212 ? -43.741 -1.869 -27.524 1.00 41.47 212 PHE A N 1
ATOM 1646 C CA . PHE A 1 212 ? -43.368 -0.685 -26.764 1.00 41.47 212 PHE A CA 1
ATOM 1647 C C . PHE A 1 212 ? -44.268 -0.613 -25.536 1.00 41.47 212 PHE A C 1
ATOM 1649 O O . PHE A 1 212 ? -45.491 -0.602 -25.667 1.00 41.47 212 PHE A O 1
ATOM 1656 N N . ILE A 1 213 ? -43.673 -0.570 -24.346 1.00 40.22 213 ILE A N 1
ATOM 1657 C CA . ILE A 1 213 ? -44.409 -0.369 -23.098 1.00 40.22 213 ILE A CA 1
ATOM 1658 C C . ILE A 1 213 ? -43.907 0.938 -22.494 1.00 40.22 213 ILE A C 1
ATOM 1660 O O . ILE A 1 213 ? -42.747 1.048 -22.103 1.00 40.22 213 ILE A O 1
ATOM 1664 N N . ALA A 1 214 ? -44.775 1.947 -22.466 1.00 40.94 214 ALA A N 1
ATOM 1665 C CA . ALA A 1 214 ? -44.495 3.228 -21.837 1.00 40.94 214 ALA A CA 1
ATOM 1666 C C . ALA A 1 214 ? -45.145 3.258 -20.450 1.00 40.94 214 ALA A C 1
ATOM 1668 O O . ALA A 1 214 ? -46.355 3.074 -20.325 1.00 40.94 214 ALA A O 1
ATOM 1669 N N . HIS A 1 215 ? -44.351 3.519 -19.413 1.00 37.41 215 HIS A N 1
ATOM 1670 C CA . HIS A 1 215 ? -44.855 3.762 -18.065 1.00 37.41 215 HIS A CA 1
ATOM 1671 C C . HIS A 1 215 ? -44.710 5.250 -17.745 1.00 37.41 215 HIS A C 1
ATOM 1673 O O . HIS A 1 215 ? -43.603 5.779 -17.693 1.00 37.41 215 HIS A O 1
ATOM 1679 N N . ALA A 1 216 ? -45.834 5.936 -17.543 1.00 38.81 216 ALA A N 1
ATOM 1680 C CA . ALA A 1 216 ? -45.842 7.311 -17.064 1.00 38.81 216 ALA A CA 1
ATOM 1681 C C . ALA A 1 216 ? -46.019 7.303 -15.541 1.00 38.81 216 ALA A C 1
ATOM 1683 O O . ALA A 1 216 ? -47.096 6.973 -15.048 1.00 38.81 216 ALA A O 1
ATOM 1684 N N . CYS A 1 217 ? -44.980 7.675 -14.794 1.00 39.03 217 CYS A N 1
ATOM 1685 C CA . CYS A 1 217 ? -45.090 7.865 -13.349 1.00 39.03 217 CYS A CA 1
ATOM 1686 C C . CYS A 1 217 ? -45.376 9.338 -13.034 1.00 39.03 217 CYS A C 1
ATOM 1688 O O . CYS A 1 217 ? -44.677 10.242 -13.488 1.00 39.03 217 CYS A O 1
ATOM 1690 N N . SER A 1 218 ? -46.435 9.575 -12.261 1.00 42.44 218 SER A N 1
ATOM 1691 C CA . SER A 1 218 ? -46.801 10.892 -11.743 1.00 42.44 218 SER A CA 1
ATOM 1692 C C . SER A 1 218 ? -46.100 11.129 -10.411 1.00 42.44 218 SER A C 1
ATOM 1694 O O . SER A 1 218 ? -46.383 10.426 -9.445 1.00 42.44 218 SER A O 1
ATOM 1696 N N . THR A 1 219 ? -45.243 12.142 -10.329 1.00 43.16 219 THR A N 1
ATOM 1697 C CA . THR A 1 219 ? -44.651 12.600 -9.066 1.00 43.16 219 THR A CA 1
ATOM 1698 C C . THR A 1 219 ? -45.167 14.001 -8.747 1.00 43.16 219 THR A C 1
ATOM 1700 O O . THR A 1 219 ? -44.667 14.971 -9.309 1.00 43.16 219 THR A O 1
ATOM 1703 N N . GLY A 1 220 ? -46.171 14.090 -7.869 1.00 44.56 220 GLY A N 1
ATOM 1704 C CA . GLY A 1 220 ? -46.655 15.350 -7.285 1.00 44.56 220 GLY A CA 1
ATOM 1705 C C . GLY A 1 220 ? -47.457 16.269 -8.215 1.00 44.56 220 GLY A C 1
ATOM 1706 O O . GLY A 1 220 ? -47.420 16.137 -9.438 1.00 44.56 220 GLY A O 1
ATOM 1707 N N . GLU A 1 221 ? -48.225 17.170 -7.599 1.00 42.59 221 GLU A N 1
ATOM 1708 C CA . GLU A 1 221 ? -49.230 18.028 -8.247 1.00 42.59 221 GLU A CA 1
ATOM 1709 C C . GLU A 1 221 ? -48.609 19.225 -9.000 1.00 42.59 221 GLU A C 1
ATOM 1711 O O . GLU A 1 221 ? -49.157 19.629 -10.019 1.00 42.59 221 GLU A O 1
ATOM 1716 N N . ASP A 1 222 ? -47.397 19.667 -8.627 1.00 43.03 222 ASP A N 1
ATOM 1717 C CA . ASP A 1 222 ? -46.799 20.924 -9.126 1.00 43.03 222 ASP A CA 1
ATOM 1718 C C . ASP A 1 222 ? -45.368 20.809 -9.700 1.00 43.03 222 ASP A C 1
ATOM 1720 O O . ASP A 1 222 ? -44.614 21.779 -9.737 1.00 43.03 222 ASP A O 1
ATOM 1724 N N . SER A 1 223 ? -44.937 19.637 -10.178 1.00 37.94 223 SER A N 1
ATOM 1725 C CA . SER A 1 223 ? -43.615 19.483 -10.823 1.00 37.94 223 SER A CA 1
ATOM 1726 C C . SER A 1 223 ? -43.718 18.977 -12.267 1.00 37.94 223 SER A C 1
ATOM 1728 O O . SER A 1 223 ? -44.573 18.135 -12.566 1.00 37.94 223 SER A O 1
ATOM 1730 N N . PRO A 1 224 ? -42.856 19.447 -13.196 1.00 37.50 224 PRO A N 1
ATOM 1731 C CA . PRO A 1 224 ? -42.855 18.960 -14.570 1.00 37.50 224 PRO A CA 1
ATOM 1732 C C . PRO A 1 224 ? -42.550 17.457 -14.579 1.00 37.50 224 PRO A C 1
ATOM 1734 O O . PRO A 1 224 ? -41.478 17.012 -14.173 1.00 37.50 224 PRO A O 1
ATOM 1737 N N . ARG A 1 225 ? -43.525 16.654 -15.019 1.00 44.09 225 ARG A N 1
ATOM 1738 C CA . ARG A 1 225 ? -43.404 15.193 -15.059 1.00 44.09 225 ARG A CA 1
ATOM 1739 C C . ARG A 1 225 ? -42.357 14.783 -16.095 1.00 44.09 225 ARG A C 1
ATOM 1741 O O . ARG A 1 225 ? -42.564 14.981 -17.290 1.00 44.09 225 ARG A O 1
ATOM 1748 N N . ALA A 1 226 ? -41.267 14.174 -15.638 1.00 38.72 226 ALA A N 1
ATOM 1749 C CA . ALA A 1 226 ? -40.304 13.509 -16.505 1.00 38.72 226 ALA A CA 1
ATOM 1750 C C . ALA A 1 226 ? -40.870 12.150 -16.949 1.00 38.72 226 ALA A C 1
ATOM 1752 O O . ALA A 1 226 ? -41.216 11.310 -16.118 1.00 38.72 226 ALA A O 1
ATOM 1753 N N . VAL A 1 227 ? -40.974 11.930 -18.260 1.00 45.53 227 VAL A N 1
ATOM 1754 C CA . VAL A 1 227 ? -41.366 10.634 -18.828 1.00 45.53 227 VAL A CA 1
ATOM 1755 C C . VAL A 1 227 ? -40.090 9.866 -19.154 1.00 45.53 227 VAL A C 1
ATOM 1757 O O . VAL A 1 227 ? -39.321 10.281 -20.017 1.00 45.53 227 VAL A O 1
ATOM 1760 N N . VAL A 1 228 ? -39.844 8.765 -18.443 1.00 40.22 228 VAL A N 1
ATOM 1761 C CA . VAL A 1 228 ? -38.670 7.913 -18.669 1.00 40.22 228 VAL A CA 1
ATOM 1762 C C . VAL A 1 228 ? -39.076 6.753 -19.571 1.00 40.22 228 VAL A C 1
ATOM 1764 O O . VAL A 1 228 ? -39.893 5.916 -19.195 1.00 40.22 228 VAL A O 1
ATOM 1767 N N . PHE A 1 229 ? -38.494 6.691 -20.767 1.00 44.12 229 PHE A N 1
ATOM 1768 C CA . PHE A 1 229 ? -38.691 5.586 -21.701 1.00 44.12 229 PHE A CA 1
ATOM 1769 C C . PHE A 1 229 ? -37.544 4.583 -21.545 1.00 44.12 229 PHE A C 1
ATOM 1771 O O . PHE A 1 229 ? -36.381 4.944 -21.718 1.00 44.12 229 PHE A O 1
ATOM 1778 N N . ARG A 1 230 ? -37.849 3.317 -21.235 1.00 39.03 230 ARG A N 1
ATOM 1779 C CA . ARG A 1 230 ? -36.859 2.229 -21.261 1.00 39.03 230 ARG A CA 1
ATOM 1780 C C . ARG A 1 230 ? -37.070 1.415 -22.535 1.00 39.03 230 ARG A C 1
ATOM 1782 O O . ARG A 1 230 ? -38.090 0.752 -22.685 1.00 39.03 230 ARG A O 1
ATOM 1789 N N . MET A 1 231 ? -36.112 1.489 -23.455 1.00 50.53 231 MET A N 1
ATOM 1790 C CA . MET A 1 231 ? -36.144 0.779 -24.735 1.00 50.53 231 MET A CA 1
ATOM 1791 C C . MET A 1 231 ? -34.946 -0.171 -24.829 1.00 50.53 231 MET A C 1
ATOM 1793 O O . MET A 1 231 ? -33.822 0.219 -24.526 1.00 50.53 231 MET A O 1
ATOM 1797 N N . HIS A 1 232 ? -35.181 -1.412 -25.257 1.00 41.81 232 HIS A N 1
ATOM 1798 C CA . HIS A 1 232 ? -34.120 -2.347 -25.639 1.00 41.81 232 HIS A CA 1
ATOM 1799 C C . HIS A 1 232 ? -33.937 -2.269 -27.158 1.00 41.81 232 HIS A C 1
ATOM 1801 O O . HIS A 1 232 ? -34.870 -2.592 -27.892 1.00 41.81 232 HIS A O 1
ATOM 1807 N N . MET A 1 233 ? -32.766 -1.830 -27.632 1.00 51.50 233 MET A N 1
ATOM 1808 C CA . MET A 1 233 ? -32.502 -1.645 -29.066 1.00 51.50 233 MET A CA 1
ATOM 1809 C C . MET A 1 233 ? -31.183 -2.271 -29.538 1.00 51.50 233 MET A C 1
ATOM 1811 O O . MET A 1 233 ? -30.275 -2.528 -28.751 1.00 51.50 233 MET A O 1
ATOM 1815 N N . ASN A 1 234 ? -31.128 -2.512 -30.851 1.00 49.41 234 ASN A N 1
ATOM 1816 C CA . ASN A 1 234 ? -29.957 -2.913 -31.636 1.00 49.41 234 ASN A CA 1
ATOM 1817 C C . ASN A 1 234 ? -29.060 -1.671 -31.885 1.00 49.41 234 ASN A C 1
ATOM 1819 O O . ASN A 1 234 ? -29.627 -0.592 -32.061 1.00 49.41 234 ASN A O 1
ATOM 1823 N N . PRO A 1 235 ? -27.716 -1.777 -31.927 1.00 49.25 235 PRO A N 1
ATOM 1824 C CA . PRO A 1 235 ? -26.797 -0.625 -31.951 1.00 49.25 235 PRO A CA 1
ATOM 1825 C C . PRO A 1 235 ? -26.855 0.296 -33.187 1.00 49.25 235 PRO A C 1
ATOM 1827 O O . PRO A 1 235 ? -26.248 1.360 -33.149 1.00 49.25 235 PRO A O 1
ATOM 1830 N N . ASP A 1 236 ? -27.584 -0.054 -34.249 1.00 55.41 236 ASP A N 1
ATOM 1831 C CA . ASP A 1 236 ? -27.532 0.659 -35.541 1.00 55.41 236 ASP A CA 1
ATOM 1832 C C . ASP A 1 236 ? -28.591 1.769 -35.723 1.00 55.41 236 ASP A C 1
ATOM 1834 O O . ASP A 1 236 ? -28.815 2.240 -36.838 1.00 55.41 236 ASP A O 1
ATOM 1838 N N . TYR A 1 237 ? -29.286 2.181 -34.658 1.00 52.03 237 TYR A N 1
ATOM 1839 C CA . TYR A 1 237 ? -30.366 3.175 -34.737 1.00 52.03 237 TYR A CA 1
ATOM 1840 C C . TYR A 1 237 ? -30.035 4.440 -33.951 1.00 52.03 237 TYR A C 1
ATOM 1842 O O . TYR A 1 237 ? -29.565 4.377 -32.814 1.00 52.03 237 TYR A O 1
ATOM 1850 N N . THR A 1 238 ? -30.376 5.592 -34.529 1.00 47.34 238 THR A N 1
ATOM 1851 C CA . THR A 1 238 ? -30.250 6.895 -33.868 1.00 47.34 238 THR A CA 1
ATOM 1852 C C . THR A 1 238 ? -31.641 7.398 -33.494 1.00 47.34 238 THR A C 1
ATOM 1854 O O . THR A 1 238 ? -32.538 7.467 -34.336 1.00 47.34 238 THR A O 1
ATOM 1857 N N . ILE A 1 239 ? -31.837 7.748 -32.221 1.00 52.84 239 ILE A N 1
ATOM 1858 C CA . ILE A 1 239 ? -33.109 8.299 -31.736 1.00 52.84 239 ILE A CA 1
ATOM 1859 C C . ILE A 1 239 ? -33.017 9.820 -31.731 1.00 52.84 239 ILE A C 1
ATOM 1861 O O . ILE A 1 239 ? -32.088 10.388 -31.152 1.00 52.84 239 ILE A O 1
ATOM 1865 N N . ARG A 1 240 ? -34.007 10.483 -32.336 1.00 50.22 240 ARG A N 1
ATOM 1866 C CA . ARG A 1 240 ? -34.129 11.941 -32.318 1.00 50.22 240 ARG A CA 1
ATOM 1867 C C . ARG A 1 240 ? -35.414 12.331 -31.597 1.00 50.22 240 ARG A C 1
ATOM 1869 O O . ARG A 1 240 ? -36.512 11.955 -32.003 1.00 50.22 240 ARG A O 1
ATOM 1876 N N . PHE A 1 241 ? -35.267 13.089 -30.515 1.00 50.56 241 PHE A N 1
ATOM 1877 C CA . PHE A 1 241 ? -36.397 13.653 -29.784 1.00 50.56 241 PHE A CA 1
ATOM 1878 C C . PHE A 1 241 ? -36.639 15.075 -30.274 1.00 50.56 241 PHE A C 1
ATOM 1880 O O . PHE A 1 241 ? -35.749 15.918 -30.173 1.00 50.56 241 PHE A O 1
ATOM 1887 N N . GLU A 1 242 ? -37.835 15.340 -30.792 1.00 49.59 242 GLU A N 1
ATOM 1888 C CA . GLU A 1 242 ? -38.227 16.678 -31.222 1.00 49.59 242 GLU A CA 1
ATOM 1889 C C . GLU A 1 242 ? -39.536 17.062 -30.530 1.00 49.59 242 GLU A C 1
ATOM 1891 O O . GLU A 1 242 ? -40.598 16.480 -30.751 1.00 49.59 242 GLU A O 1
ATOM 1896 N N . SER A 1 243 ? -39.445 18.035 -29.626 1.00 48.09 243 SER A N 1
ATOM 1897 C CA . SER A 1 243 ? -40.605 18.592 -28.939 1.00 48.09 243 SER A CA 1
ATOM 1898 C C . SER A 1 243 ? -41.159 19.740 -29.774 1.00 48.09 243 SER A C 1
ATOM 1900 O O . SER A 1 243 ? -40.592 20.831 -29.762 1.00 48.09 243 SER A O 1
ATOM 1902 N N . LYS A 1 244 ? -42.274 19.517 -30.476 1.00 50.81 244 LYS A N 1
ATOM 1903 C CA . LYS A 1 244 ? -43.031 20.591 -31.133 1.00 50.81 244 LYS A CA 1
ATOM 1904 C C . LYS A 1 244 ? -44.248 20.949 -30.288 1.00 50.81 244 LYS A C 1
ATOM 1906 O O . LYS A 1 244 ? -45.153 20.137 -30.116 1.00 50.81 244 LYS A O 1
ATOM 1911 N N . GLN A 1 245 ? -44.259 22.168 -29.755 1.00 46.34 245 GLN A N 1
ATOM 1912 C CA . GLN A 1 245 ? -45.421 22.733 -29.078 1.00 46.34 245 GLN A CA 1
ATOM 1913 C C . GLN A 1 245 ? -46.299 23.390 -30.145 1.00 46.34 245 GLN A C 1
ATOM 1915 O O . GLN A 1 245 ? -45.889 24.365 -30.768 1.00 46.34 245 GLN A O 1
ATOM 1920 N N . GLN A 1 246 ? -47.467 22.809 -30.414 1.00 45.84 246 GLN A N 1
ATOM 1921 C CA . GLN A 1 246 ? -48.387 23.308 -31.432 1.00 45.84 246 GLN A CA 1
ATOM 1922 C C . GLN A 1 246 ? -49.609 23.915 -30.740 1.00 45.84 246 GLN A C 1
ATOM 1924 O O . GLN A 1 246 ? -50.429 23.196 -30.171 1.00 45.84 246 GLN A O 1
ATOM 1929 N N . GLU A 1 247 ? -49.715 25.243 -30.762 1.00 38.72 247 GLU A N 1
ATOM 1930 C CA . GLU A 1 247 ? -50.915 25.956 -30.325 1.00 38.72 247 GLU A CA 1
ATOM 1931 C C . GLU A 1 247 ? -51.995 25.808 -31.397 1.00 38.72 247 GLU A C 1
ATOM 1933 O O . GLU A 1 247 ? -51.972 26.464 -32.436 1.00 38.72 247 GLU A O 1
ATOM 1938 N N . SER A 1 248 ? -52.942 24.904 -31.160 1.00 40.62 248 SER A N 1
ATOM 1939 C CA . SER A 1 248 ? -54.157 24.799 -31.961 1.00 40.62 248 SER A CA 1
ATOM 1940 C C . SER A 1 248 ? -55.338 25.305 -31.140 1.00 40.62 248 SER A C 1
ATOM 1942 O O . SER A 1 248 ? -55.697 24.697 -30.135 1.00 40.62 248 SER A O 1
ATOM 1944 N N . LEU A 1 249 ? -55.910 26.425 -31.593 1.00 39.50 249 LEU A N 1
ATOM 1945 C CA . LEU A 1 249 ? -57.243 26.973 -31.299 1.00 39.50 249 LEU A CA 1
ATOM 1946 C C . LEU A 1 249 ? -57.967 26.350 -30.085 1.00 39.50 249 LEU A C 1
ATOM 1948 O O . LEU A 1 249 ? -58.787 25.444 -30.216 1.00 39.50 249 LEU A O 1
ATOM 1952 N N . GLY A 1 250 ? -57.693 26.902 -28.901 1.00 47.31 250 GLY A N 1
ATOM 1953 C CA . GLY A 1 250 ? -58.605 26.856 -27.753 1.00 47.31 250 GLY A CA 1
ATOM 1954 C C . GLY A 1 250 ? -58.445 25.706 -26.755 1.00 47.31 250 GLY A C 1
ATOM 1955 O O . GLY A 1 250 ? -59.114 25.740 -25.728 1.00 47.31 250 GLY A O 1
ATOM 1956 N N . ASN A 1 251 ? -57.562 24.730 -26.982 1.00 50.84 251 ASN A N 1
ATOM 1957 C CA . ASN A 1 251 ? -57.194 23.743 -25.959 1.00 50.84 251 ASN A CA 1
ATOM 1958 C C . ASN A 1 251 ? -55.723 23.336 -26.109 1.00 50.84 251 ASN A C 1
ATOM 1960 O O . ASN A 1 251 ? -55.312 22.826 -27.149 1.00 50.84 251 ASN A O 1
ATOM 1964 N N . GLU A 1 252 ? -54.931 23.555 -25.057 1.00 47.91 252 GLU A N 1
ATOM 1965 C CA . GLU A 1 252 ? -53.477 23.351 -25.036 1.00 47.91 252 GLU A CA 1
ATOM 1966 C C . GLU A 1 252 ? -53.120 21.845 -25.023 1.00 47.91 252 GLU A C 1
ATOM 1968 O O . GLU A 1 252 ? -52.724 21.263 -24.011 1.00 47.91 252 GLU A O 1
ATO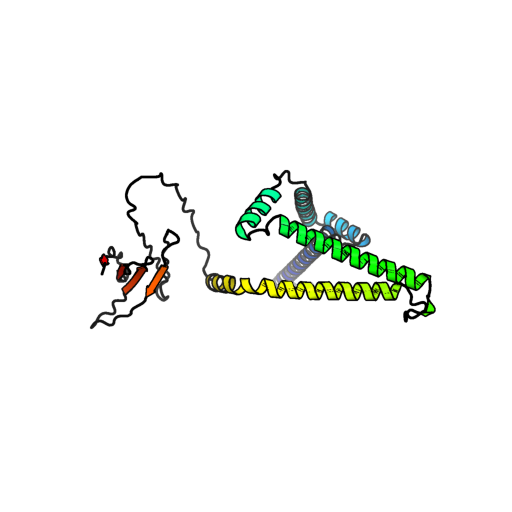M 1973 N N . ALA A 1 253 ? -53.297 21.161 -26.154 1.00 55.12 253 ALA A N 1
ATOM 1974 C CA . ALA A 1 253 ? -52.900 19.766 -26.303 1.00 55.12 253 ALA A CA 1
ATOM 1975 C C . ALA A 1 253 ? -51.389 19.679 -26.577 1.00 55.12 253 ALA A C 1
ATOM 1977 O O . ALA A 1 253 ? -50.917 19.942 -27.680 1.00 55.12 253 ALA A O 1
ATOM 1978 N N . ARG A 1 254 ? -50.606 19.297 -25.559 1.00 60.47 254 ARG A N 1
ATOM 1979 C CA . ARG A 1 254 ? -49.166 19.030 -25.718 1.00 60.47 254 ARG A CA 1
ATOM 1980 C C . ARG A 1 254 ? -48.956 17.599 -26.214 1.00 60.47 254 ARG A C 1
ATOM 1982 O O . ARG A 1 254 ? -49.302 16.647 -25.512 1.00 60.47 254 ARG A O 1
ATOM 1989 N N . PHE A 1 255 ? -48.363 17.452 -27.395 1.00 65.00 255 PHE A N 1
ATOM 1990 C CA . PHE A 1 255 ? -47.951 16.165 -27.954 1.00 65.00 255 PHE A CA 1
ATOM 1991 C C . PHE A 1 255 ? -46.437 16.004 -27.836 1.00 65.00 255 PHE A C 1
ATOM 1993 O O . PHE A 1 255 ? -45.690 16.971 -27.969 1.00 65.00 255 PHE A O 1
ATOM 2000 N N . ILE A 1 256 ? -45.981 14.772 -27.614 1.00 65.88 256 ILE A N 1
ATOM 2001 C CA . ILE A 1 256 ? -44.568 14.418 -27.767 1.00 65.88 256 ILE A CA 1
ATOM 2002 C C . ILE A 1 256 ? -44.470 13.551 -29.015 1.00 65.88 256 ILE A C 1
ATOM 2004 O O . ILE A 1 256 ? -45.140 12.519 -29.107 1.00 65.88 256 ILE A O 1
ATOM 2008 N N . THR A 1 257 ? -43.652 13.983 -29.973 1.00 69.81 257 THR A N 1
ATOM 2009 C CA . THR A 1 257 ? -43.359 13.199 -31.174 1.00 69.81 257 THR A CA 1
ATOM 2010 C C . THR A 1 257 ? -41.979 12.582 -31.009 1.00 69.81 257 THR A C 1
ATOM 2012 O O . THR A 1 257 ? -41.009 13.280 -30.717 1.00 69.81 257 THR A O 1
ATOM 2015 N N . VAL A 1 258 ? -41.889 11.263 -31.152 1.00 71.06 258 VAL A N 1
ATOM 2016 C CA . VAL A 1 258 ? -40.615 10.539 -31.098 1.00 71.06 258 VAL A CA 1
ATOM 2017 C C . VAL A 1 258 ? -40.348 9.956 -32.476 1.00 71.06 258 VAL A C 1
ATOM 2019 O O . VAL A 1 258 ? -41.183 9.218 -33.000 1.00 71.06 258 VAL A O 1
ATOM 2022 N N . GLY A 1 259 ? -39.206 10.319 -33.060 1.00 71.81 259 GLY A N 1
ATOM 2023 C CA . GLY A 1 259 ? -38.743 9.796 -34.341 1.00 71.81 259 GLY A CA 1
ATOM 2024 C C . GLY A 1 259 ? -37.635 8.777 -34.141 1.00 71.81 259 GLY A C 1
ATOM 2025 O O . GLY A 1 259 ? -36.680 9.024 -33.398 1.00 71.81 259 GLY A O 1
ATOM 2026 N N . ILE A 1 260 ? -37.749 7.637 -34.817 1.00 71.44 260 ILE A N 1
ATOM 2027 C CA . ILE A 1 260 ? -36.671 6.650 -34.901 1.00 71.44 260 ILE A CA 1
ATOM 2028 C C . ILE A 1 260 ? -36.224 6.596 -36.356 1.00 71.44 260 ILE A C 1
ATOM 2030 O O . ILE A 1 260 ? -37.049 6.402 -37.251 1.00 71.44 260 ILE A O 1
ATOM 2034 N N . GLN A 1 261 ? -34.923 6.772 -36.587 1.00 66.62 261 GLN A N 1
ATOM 2035 C CA . GLN A 1 261 ? -34.349 6.749 -37.925 1.00 66.62 261 GLN A CA 1
ATOM 2036 C C . GLN A 1 261 ? -33.247 5.692 -38.013 1.00 66.62 261 GLN A C 1
ATOM 2038 O O . GLN A 1 261 ? -32.325 5.662 -37.192 1.00 66.62 261 GLN A O 1
ATOM 2043 N N . SER A 1 262 ? -33.363 4.820 -39.015 1.00 71.44 262 SER A N 1
ATOM 2044 C CA . SER A 1 262 ? -32.286 3.923 -39.433 1.00 71.44 262 SER A CA 1
ATOM 2045 C C . SER A 1 262 ? -31.451 4.589 -40.523 1.00 71.44 262 SER A C 1
ATOM 2047 O O . SER A 1 262 ? -31.953 5.432 -41.271 1.00 71.44 262 SER A O 1
ATOM 2049 N N . ALA A 1 263 ? -30.174 4.227 -40.622 1.00 63.75 263 ALA A N 1
ATOM 2050 C CA . ALA A 1 263 ? -29.293 4.764 -41.650 1.00 63.75 263 ALA A CA 1
ATOM 2051 C C . ALA A 1 263 ? -29.816 4.399 -43.054 1.00 63.75 263 ALA A C 1
ATOM 2053 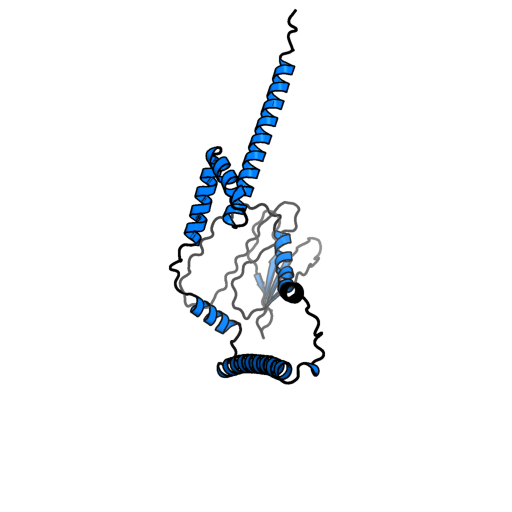O O . ALA A 1 263 ? -29.816 3.234 -43.436 1.00 63.75 263 ALA A O 1
ATOM 2054 N N . GLY A 1 264 ? -30.248 5.408 -43.819 1.00 71.50 264 GLY A N 1
ATOM 2055 C CA . GLY A 1 264 ? -30.737 5.243 -45.194 1.00 71.50 264 GLY A CA 1
ATOM 2056 C C . GLY A 1 264 ? -32.257 5.124 -45.351 1.00 71.50 264 GLY A C 1
ATOM 2057 O O . GLY A 1 264 ? -32.721 5.036 -46.484 1.00 71.50 264 GLY A O 1
ATOM 2058 N N . GLU A 1 265 ? -33.035 5.178 -44.265 1.00 72.50 265 GLU A N 1
ATOM 2059 C CA . GLU A 1 265 ? -34.504 5.159 -44.319 1.00 72.50 265 GLU A CA 1
ATOM 2060 C C . GLU A 1 265 ? -35.123 6.475 -43.820 1.00 72.50 265 GLU A C 1
ATOM 2062 O O . GLU A 1 265 ? -34.531 7.223 -43.027 1.00 72.50 265 GLU A O 1
ATOM 2067 N N . ALA A 1 266 ? -36.335 6.767 -44.304 1.00 64.62 266 ALA A N 1
ATOM 2068 C CA . ALA A 1 266 ? -37.135 7.882 -43.813 1.00 64.62 266 ALA A CA 1
ATOM 2069 C C . ALA A 1 266 ? -37.527 7.642 -42.339 1.00 64.62 266 ALA A C 1
ATOM 2071 O O . ALA A 1 266 ? -37.798 6.502 -41.949 1.00 64.62 266 ALA A O 1
ATOM 2072 N N . PRO A 1 267 ? -37.523 8.685 -41.491 1.00 68.44 267 PRO A N 1
ATOM 2073 C CA . PRO A 1 267 ? -37.833 8.538 -40.074 1.00 68.44 267 PRO A CA 1
ATOM 2074 C C . PRO A 1 267 ? -39.281 8.079 -39.872 1.00 68.44 267 PRO A C 1
ATOM 2076 O O . PRO A 1 267 ? -40.211 8.646 -40.438 1.00 68.44 267 PRO A O 1
ATOM 2079 N N . ALA A 1 268 ?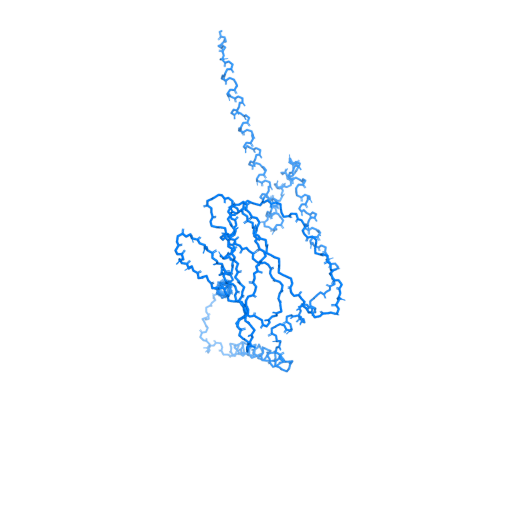 -39.477 7.078 -39.014 1.00 72.75 268 ALA A N 1
ATOM 2080 C CA . ALA A 1 268 ? -40.808 6.688 -38.566 1.00 72.75 268 ALA A CA 1
ATOM 2081 C C . ALA A 1 268 ? -41.169 7.490 -37.312 1.00 72.75 268 ALA A C 1
ATOM 2083 O O . ALA A 1 268 ? -40.407 7.496 -36.336 1.00 72.75 268 ALA A O 1
ATOM 2084 N N . TRP A 1 269 ? -42.331 8.143 -37.323 1.00 69.19 269 TRP A N 1
ATOM 2085 C CA . TRP A 1 269 ? -42.766 9.019 -36.240 1.00 69.19 269 TRP A CA 1
ATOM 2086 C C . TRP A 1 269 ? -43.903 8.387 -35.441 1.00 69.19 269 TRP A C 1
ATOM 2088 O O . TRP A 1 269 ? -44.884 7.880 -35.980 1.00 69.19 269 TRP A O 1
ATOM 2098 N N . ALA A 1 270 ? -43.795 8.446 -34.118 1.00 71.62 270 ALA A N 1
ATOM 2099 C CA . ALA A 1 270 ? -44.889 8.105 -33.223 1.00 71.62 270 ALA A CA 1
ATOM 2100 C C . ALA A 1 270 ? -45.314 9.356 -32.453 1.00 71.62 270 ALA A C 1
ATOM 2102 O O . ALA A 1 270 ? -44.490 10.002 -31.795 1.00 71.62 270 ALA A O 1
ATOM 2103 N N . ARG A 1 271 ? -46.604 9.698 -32.537 1.00 69.81 271 ARG A N 1
ATOM 2104 C CA . ARG A 1 271 ? -47.199 10.796 -31.770 1.00 69.81 271 ARG A CA 1
ATOM 2105 C C . ARG A 1 271 ? -47.894 10.248 -30.538 1.00 69.81 271 ARG A C 1
ATOM 2107 O O . ARG A 1 271 ? -48.763 9.382 -30.624 1.00 69.81 271 ARG A O 1
ATOM 2114 N N . PHE A 1 272 ? -47.546 10.809 -29.388 1.00 71.25 272 PHE A N 1
ATOM 2115 C CA . PHE A 1 272 ? -48.182 10.481 -28.121 1.00 71.25 272 PHE A CA 1
ATOM 2116 C C . PHE A 1 272 ? -48.940 11.700 -27.607 1.00 71.25 272 PHE A C 1
ATOM 2118 O O . PHE A 1 272 ? -48.356 12.760 -27.363 1.00 71.25 272 PHE A O 1
ATOM 2125 N N . ALA A 1 273 ? -50.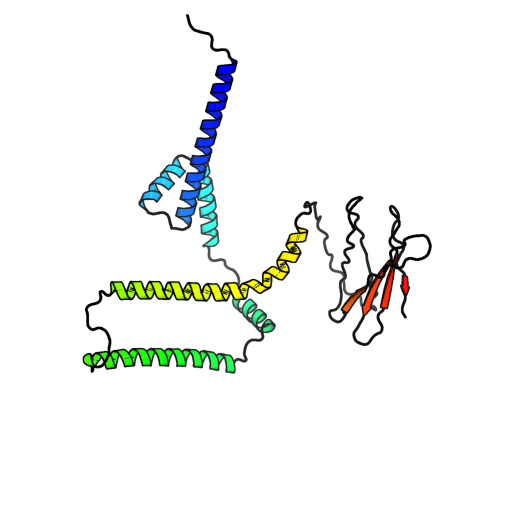254 11.542 -27.450 1.00 68.31 273 ALA A N 1
ATOM 2126 C CA . ALA A 1 273 ? -51.100 12.534 -26.808 1.00 68.31 273 ALA A CA 1
ATOM 2127 C C . ALA A 1 273 ? -50.908 12.468 -25.291 1.00 68.31 273 ALA A C 1
ATOM 2129 O O . ALA A 1 273 ? -50.935 11.386 -24.697 1.00 68.31 273 ALA A O 1
ATOM 2130 N N . ARG A 1 274 ? -50.737 13.625 -24.646 1.00 58.66 274 ARG A N 1
ATOM 2131 C CA . ARG A 1 274 ? -50.703 13.694 -23.185 1.00 58.66 274 ARG A CA 1
ATOM 2132 C C . ARG A 1 274 ? -52.106 13.387 -22.637 1.00 58.66 274 ARG A C 1
ATOM 2134 O O . ARG A 1 274 ? -53.046 14.098 -22.991 1.00 58.66 274 ARG A O 1
ATOM 2141 N N . PRO A 1 275 ? -52.286 12.366 -21.781 1.00 56.38 275 PRO A N 1
ATOM 2142 C CA . PRO A 1 275 ? -53.587 12.110 -21.179 1.00 56.38 275 PRO A CA 1
ATOM 2143 C C . PRO A 1 275 ? -53.981 13.253 -20.237 1.00 56.38 275 PRO A C 1
ATOM 2145 O O . PRO A 1 275 ? -53.145 13.770 -19.488 1.00 56.38 275 PRO A O 1
ATOM 2148 N N . ALA A 1 276 ? -55.263 13.624 -20.253 1.00 59.97 276 ALA A N 1
ATOM 2149 C CA . ALA A 1 276 ? -55.842 14.515 -19.252 1.00 59.97 276 ALA A CA 1
ATOM 2150 C C . ALA A 1 276 ? -55.731 13.880 -17.852 1.00 59.97 276 ALA A C 1
ATOM 2152 O O . ALA A 1 276 ? -55.785 12.653 -17.713 1.00 59.97 276 ALA A O 1
ATOM 2153 N N . ALA A 1 277 ? -55.555 14.709 -16.819 1.00 56.00 277 ALA A N 1
ATOM 2154 C CA . ALA A 1 277 ? -55.367 14.247 -15.445 1.00 56.00 277 ALA A CA 1
ATOM 2155 C C . ALA A 1 277 ? -56.461 13.238 -15.036 1.00 56.00 277 ALA A C 1
ATOM 2157 O O . ALA A 1 277 ? -57.650 13.511 -15.171 1.00 56.00 277 ALA A O 1
ATOM 2158 N N . GLY A 1 278 ? -56.045 12.053 -14.575 1.00 54.88 278 GLY A N 1
ATOM 2159 C CA . GLY A 1 278 ? -56.948 11.002 -14.091 1.00 54.88 278 GLY A CA 1
ATOM 2160 C C . GLY A 1 278 ? -57.434 9.980 -15.127 1.00 54.88 278 GLY A C 1
ATOM 2161 O O . GLY A 1 278 ? -58.216 9.107 -14.762 1.00 54.88 278 GLY A O 1
ATOM 2162 N N . LYS A 1 279 ? -56.981 10.027 -16.391 1.00 54.84 279 LYS A N 1
ATOM 2163 C CA . LYS A 1 279 ? -57.329 9.012 -17.408 1.00 54.84 279 LYS A CA 1
ATOM 2164 C C . LYS A 1 279 ? -56.102 8.252 -17.919 1.00 54.84 279 LYS A C 1
ATOM 2166 O O . LYS A 1 279 ? -55.027 8.824 -18.087 1.00 54.84 279 LYS A O 1
ATOM 2171 N N . GLN A 1 280 ? -56.268 6.951 -18.164 1.00 51.16 280 GLN A N 1
ATOM 2172 C CA . GLN A 1 280 ? -55.251 6.106 -18.799 1.00 51.16 280 GLN A CA 1
ATOM 2173 C C . GLN A 1 280 ? -54.981 6.605 -20.228 1.00 51.16 280 GLN A C 1
ATOM 2175 O O . GLN A 1 280 ? -55.914 6.985 -20.937 1.00 51.16 280 GLN A O 1
ATOM 2180 N N . ALA A 1 281 ? -53.710 6.640 -20.640 1.00 50.62 281 ALA A N 1
ATOM 2181 C CA . ALA A 1 281 ? -53.337 7.093 -21.979 1.00 50.62 281 ALA A CA 1
ATOM 2182 C C . ALA A 1 281 ? -53.912 6.149 -23.053 1.00 50.62 281 ALA A C 1
ATOM 2184 O O . ALA A 1 281 ? -53.797 4.931 -22.893 1.00 50.62 281 ALA A O 1
ATOM 2185 N N . PRO A 1 282 ? -54.505 6.669 -24.144 1.00 54.19 282 PRO A N 1
ATOM 2186 C CA . PRO A 1 282 ? -54.898 5.830 -25.269 1.00 54.19 282 PRO A CA 1
ATOM 2187 C C . PRO A 1 282 ? -53.654 5.235 -25.946 1.00 54.19 282 PRO A C 1
ATOM 2189 O O . PRO A 1 282 ? -52.574 5.831 -25.922 1.00 54.19 282 PRO A O 1
ATOM 2192 N N . ALA A 1 283 ? -53.802 4.055 -26.554 1.00 53.88 283 ALA A N 1
ATOM 2193 C CA . ALA A 1 283 ? -52.736 3.432 -27.335 1.00 53.88 283 ALA A CA 1
ATOM 2194 C C . ALA A 1 283 ? -52.278 4.387 -28.454 1.00 53.88 283 ALA A C 1
ATOM 2196 O O . ALA A 1 283 ? -53.103 4.900 -29.209 1.00 53.88 283 ALA A O 1
ATOM 2197 N N . GLY A 1 284 ? -50.970 4.656 -28.529 1.00 52.69 284 GLY A N 1
ATOM 2198 C CA . GLY A 1 284 ? -50.399 5.560 -29.531 1.00 52.69 284 GLY A CA 1
ATOM 2199 C C . GLY A 1 284 ? -50.594 5.034 -30.955 1.00 52.69 284 GLY A C 1
ATOM 2200 O O . GLY A 1 284 ? -50.514 3.827 -31.192 1.00 52.69 284 GLY A O 1
ATOM 2201 N N . HIS A 1 285 ? -50.836 5.943 -31.899 1.00 48.66 285 HIS A N 1
ATOM 2202 C CA . HIS A 1 285 ? -50.909 5.634 -33.325 1.00 48.66 285 HIS A CA 1
ATOM 2203 C C . HIS A 1 285 ? -49.547 5.911 -33.975 1.00 48.66 285 HIS A C 1
ATOM 2205 O O . HIS A 1 285 ? -48.923 6.938 -33.699 1.00 48.66 285 HIS A O 1
ATOM 2211 N N . ILE A 1 286 ? -49.063 4.976 -34.794 1.00 54.53 286 ILE A N 1
ATOM 2212 C CA . ILE A 1 286 ? -47.801 5.120 -35.529 1.00 54.53 286 ILE A CA 1
ATOM 2213 C C . ILE A 1 286 ? -48.155 5.530 -36.954 1.00 54.53 286 ILE A C 1
ATOM 2215 O O . ILE A 1 286 ? -48.747 4.736 -37.683 1.00 54.53 286 ILE A O 1
ATOM 2219 N N . GLU A 1 287 ? -47.784 6.747 -37.337 1.00 49.72 287 GLU A N 1
ATOM 2220 C CA . GLU A 1 287 ? -47.888 7.222 -38.717 1.00 49.72 287 GLU A CA 1
ATOM 2221 C C . GLU A 1 287 ? -46.529 7.018 -39.398 1.00 49.72 287 GLU A C 1
ATOM 2223 O O . GLU A 1 287 ? -45.485 7.422 -38.882 1.00 49.72 287 GLU A O 1
ATOM 2228 N N . ARG A 1 288 ? -46.532 6.342 -40.549 1.00 50.22 288 ARG A N 1
ATOM 2229 C CA . ARG A 1 288 ? -45.379 6.300 -41.454 1.00 50.22 288 ARG A CA 1
ATOM 2230 C C . ARG A 1 288 ? -45.648 7.295 -42.575 1.00 50.22 288 ARG A C 1
ATOM 2232 O O . ARG A 1 288 ? -46.715 7.212 -43.179 1.00 50.22 288 ARG A O 1
ATOM 2239 N N . GLU A 1 289 ? -44.711 8.212 -42.795 1.00 50.06 289 GLU A N 1
ATOM 2240 C CA . GLU A 1 289 ? -44.668 9.024 -44.020 1.00 50.06 289 GLU A CA 1
ATOM 2241 C C . GLU A 1 289 ? -44.177 8.189 -45.207 1.00 50.06 289 GLU A C 1
ATOM 2243 O O . GLU A 1 289 ? -43.331 7.286 -44.990 1.00 50.06 289 GLU A O 1
#

Foldseek 3Di:
DDDPDPVVVVVVVVVVVVVVVVVVVVVLVVVLVVLLVCVVVVNDDPVCVVVNVVSCVVDVVSVVVSVVVVVVVVVVVPPPPDDPCVVVVVVVCCVPVPDDPPVVVVVVVVVVVVVVVVVVVVVVVVVVCCVPCVPVDPDPPDPPDVVVVVVVVVVVVVVVVVVVVVVVVVVVPVCVVVVVVVVVVPPDDDDDPDDDDDDDDDDDPDPDDDDFDWDFDDDDDPDDGDGDGDDDDDPQKDKDWDFDQDDDPDDRWGKTKIWIDGVPDDTWIKIFTDDDPPDDGDDTDTDDD

Sequence (289 aa):
MMRNLPAKLLARRNRDRAGAILDKLDSADQNADALIDAYLDRELPPERSAELFKTLRSNRQAADRFDSMQKLVDDLRRPVEAPDLTASILSEVGRRRGWLPEPMRRAVTFGRLSAAACFLLLLGGLFVVDRIAPDSTPFPTGPEPITNLVSTGRAEAAAGIQNFAGVFDTLREPETVLTRRAACDADRPQRAWDSAVVLPRERSASPRRMQFIAHACSTGEDSPRAVVFRMHMNPDYTIRFESKQQESLGNEARFITVGIQSAGEAPAWARFARPAAGKQAPAGHIERE